Protein AF-A0A9W8BWN2-F1 (afdb_monomer_lite)

pLDDT: mean 84.39, std 15.28, range [46.5, 98.38]

Foldseek 3Di:
DPPVVVVVVVVVVVPPPPPDDCPPPQPQQADPVRHGDAFAKDFQAFFFWKKFLDLVLQQPVQRDDEPPCWDQEQLRDTDNDHDPVNNQNRLQQLNDDDPRGDPVSSRIGTTHTQGGFMQHGADPRPRVVSSNVGSCVSSVNPCCPPQEAEPPPRPDPDPHGMYGSPRPDDPDPPDDCPDPVNVVVCVVVVVVVVVVVVVVVVVVVVVVVVVVVVVVVVVVVVPPDPPDDDDDDDPDDDDD

Structure (mmCIF, N/CA/C/O backbone):
data_AF-A0A9W8BWN2-F1
#
_entry.id   AF-A0A9W8BWN2-F1
#
loop_
_atom_site.group_PDB
_atom_site.id
_atom_site.type_symbol
_atom_site.label_atom_id
_atom_site.label_alt_id
_atom_site.label_comp_id
_atom_site.label_asym_id
_atom_site.label_entity_id
_atom_site.label_seq_id
_atom_site.pdbx_PDB_ins_code
_atom_site.Cartn_x
_atom_site.Cartn_y
_atom_site.Cartn_z
_atom_site.occupancy
_atom_site.B_iso_or_equiv
_atom_site.auth_seq_id
_atom_site.auth_comp_id
_atom_site.auth_asym_id
_atom_site.auth_atom_id
_atom_site.pdbx_PDB_model_num
ATOM 1 N N . MET A 1 1 ? 49.959 3.097 -41.988 1.00 47.12 1 MET A N 1
ATOM 2 C CA . MET A 1 1 ? 49.847 3.067 -40.508 1.00 47.12 1 MET A CA 1
ATOM 3 C C . MET A 1 1 ? 48.592 3.780 -39.959 1.00 47.12 1 MET A C 1
ATOM 5 O O . MET A 1 1 ? 48.595 4.186 -38.810 1.00 47.12 1 MET A O 1
ATOM 9 N N . PHE A 1 2 ? 47.476 3.867 -40.702 1.00 48.97 2 PHE A N 1
ATOM 10 C CA . PHE A 1 2 ? 46.270 4.617 -40.275 1.00 48.97 2 PHE A CA 1
ATOM 11 C C . PHE A 1 2 ? 45.081 3.744 -39.803 1.00 48.97 2 PHE A C 1
ATOM 13 O O . PHE A 1 2 ? 43.976 4.243 -39.630 1.00 48.97 2 PHE A O 1
ATOM 20 N N . GLY A 1 3 ? 45.278 2.438 -39.578 1.00 46.50 3 GLY A N 1
ATOM 21 C CA . GLY A 1 3 ? 44.182 1.498 -39.270 1.00 46.50 3 GLY A CA 1
ATOM 22 C C . GLY A 1 3 ? 43.930 1.188 -37.787 1.00 46.50 3 GLY A C 1
ATOM 23 O O . GLY A 1 3 ? 42.947 0.523 -37.474 1.00 46.50 3 GLY A O 1
ATOM 24 N N . LEU A 1 4 ? 44.804 1.624 -36.873 1.00 50.78 4 LEU A N 1
ATOM 25 C CA . LEU A 1 4 ? 44.744 1.233 -35.453 1.00 50.78 4 LEU A CA 1
ATOM 26 C C . LEU A 1 4 ? 43.974 2.226 -34.569 1.00 50.78 4 LEU A C 1
ATOM 28 O O . LEU A 1 4 ? 43.331 1.806 -33.611 1.00 50.78 4 LEU A O 1
ATOM 32 N N . LEU A 1 5 ? 43.960 3.515 -34.924 1.00 51.22 5 LEU A N 1
ATOM 33 C CA . LEU A 1 5 ? 43.279 4.560 -34.151 1.00 51.22 5 LEU A CA 1
ATOM 34 C C . LEU A 1 5 ? 41.773 4.307 -33.911 1.00 51.22 5 LEU A C 1
ATOM 36 O O . LEU A 1 5 ? 41.347 4.410 -32.762 1.00 51.22 5 LEU A O 1
ATOM 40 N N . PRO A 1 6 ? 40.951 3.925 -34.915 1.00 55.94 6 PRO A N 1
ATOM 41 C CA . PRO A 1 6 ? 39.512 3.766 -34.686 1.00 55.94 6 PRO A CA 1
ATOM 42 C C . PRO A 1 6 ? 39.172 2.539 -33.826 1.00 55.94 6 PRO A C 1
ATOM 44 O O . PRO A 1 6 ? 38.147 2.530 -33.151 1.00 55.94 6 PRO A O 1
ATOM 47 N N . ARG A 1 7 ? 40.041 1.516 -33.796 1.00 55.16 7 ARG A N 1
ATOM 48 C CA . ARG A 1 7 ? 39.849 0.322 -32.956 1.00 55.16 7 ARG A CA 1
ATOM 49 C C . ARG A 1 7 ? 40.143 0.601 -31.483 1.00 55.16 7 ARG A C 1
ATOM 51 O O . ARG A 1 7 ? 39.424 0.108 -30.625 1.00 55.16 7 ARG A O 1
ATOM 58 N N . VAL A 1 8 ? 41.155 1.420 -31.196 1.00 59.31 8 VAL A N 1
ATOM 59 C CA . VAL A 1 8 ? 41.518 1.794 -29.819 1.00 59.31 8 VAL A CA 1
ATOM 60 C C . VAL A 1 8 ? 40.461 2.716 -29.201 1.00 59.31 8 VAL A C 1
ATOM 62 O O . VAL A 1 8 ? 40.087 2.518 -28.049 1.00 59.31 8 VAL A O 1
ATOM 65 N N . VAL A 1 9 ? 39.896 3.649 -29.977 1.00 61.09 9 VAL A N 1
ATOM 66 C CA . VAL A 1 9 ? 38.815 4.541 -29.506 1.00 61.09 9 VAL A CA 1
ATOM 67 C C . VAL A 1 9 ? 37.535 3.764 -29.166 1.00 61.09 9 VAL A C 1
ATOM 69 O O . VAL A 1 9 ? 36.910 4.043 -28.146 1.00 61.09 9 VAL A O 1
ATOM 72 N N . ALA A 1 10 ? 37.175 2.744 -29.955 1.00 59.53 10 ALA A N 1
ATOM 73 C CA . ALA A 1 10 ? 36.008 1.904 -29.673 1.00 59.53 10 ALA A CA 1
ATOM 74 C C . ALA A 1 10 ? 36.165 1.051 -28.395 1.00 59.53 10 ALA A C 1
ATOM 76 O O . ALA A 1 10 ? 35.189 0.846 -27.679 1.00 59.53 10 ALA A O 1
ATOM 77 N N . VAL A 1 11 ? 37.384 0.591 -28.076 1.00 61.16 11 VAL A N 1
ATOM 78 C CA . VAL A 1 11 ? 37.660 -0.163 -26.835 1.00 61.16 11 VAL A CA 1
ATOM 79 C C . VAL A 1 11 ? 37.684 0.755 -25.606 1.00 61.16 11 VAL A C 1
ATOM 81 O O . VAL A 1 11 ? 37.179 0.373 -24.555 1.00 61.16 11 VAL A O 1
ATOM 84 N N . LEU A 1 12 ? 38.198 1.984 -25.728 1.00 57.91 12 LEU A N 1
ATOM 85 C CA . LEU A 1 12 ? 38.190 2.965 -24.632 1.00 57.91 12 LEU A CA 1
ATOM 86 C C . LEU A 1 12 ? 36.782 3.483 -24.293 1.00 57.91 12 LEU A C 1
ATOM 88 O O . LEU A 1 12 ? 36.507 3.747 -23.126 1.00 57.91 12 LEU A O 1
ATOM 92 N N . ALA A 1 13 ? 35.868 3.564 -25.267 1.00 59.47 13 ALA A N 1
ATOM 93 C CA . ALA A 1 13 ? 34.474 3.942 -25.017 1.00 59.47 13 ALA A CA 1
ATOM 94 C C . ALA A 1 13 ? 33.700 2.908 -24.170 1.00 59.47 13 ALA A C 1
ATOM 96 O O . ALA A 1 13 ? 32.748 3.272 -23.485 1.00 59.47 13 ALA A O 1
ATOM 97 N N . LEU A 1 14 ? 34.129 1.639 -24.162 1.00 58.50 14 LEU A N 1
ATOM 98 C CA . LEU A 1 14 ? 33.542 0.575 -23.332 1.00 58.50 14 LEU A CA 1
ATOM 99 C C . LEU A 1 14 ? 34.044 0.583 -21.875 1.00 58.50 14 LEU A C 1
ATOM 101 O O . LEU A 1 14 ? 33.485 -0.123 -21.042 1.00 58.50 14 LEU A O 1
ATOM 105 N N . LEU A 1 15 ? 35.076 1.374 -21.553 1.00 58.34 15 LEU A N 1
ATOM 106 C CA . LEU A 1 15 ? 35.675 1.456 -20.212 1.00 58.34 15 LEU A CA 1
ATOM 107 C C . LEU A 1 15 ? 35.150 2.623 -19.367 1.00 58.34 15 LEU A C 1
ATOM 109 O O . LEU A 1 15 ? 35.623 2.821 -18.248 1.00 58.34 15 LEU A O 1
ATOM 113 N N . VAL A 1 16 ? 34.166 3.385 -19.855 1.00 65.81 16 VAL A N 1
ATOM 114 C CA . VAL A 1 16 ? 33.464 4.363 -19.016 1.00 65.81 16 VAL A CA 1
ATOM 115 C C . VAL A 1 16 ? 32.600 3.585 -18.028 1.00 65.81 16 VAL A C 1
ATOM 117 O O . VAL A 1 16 ? 31.459 3.223 -18.309 1.00 65.81 16 VAL A O 1
ATOM 120 N N . THR A 1 17 ? 33.166 3.291 -16.860 1.00 57.59 17 THR A N 1
ATOM 121 C CA . THR A 1 17 ? 32.432 2.766 -15.713 1.00 57.59 17 THR A CA 1
ATOM 122 C C . THR A 1 17 ? 31.442 3.836 -15.274 1.00 57.59 17 THR A C 1
ATOM 124 O O . THR A 1 17 ? 31.798 4.775 -14.563 1.00 57.59 17 THR A O 1
ATOM 127 N N . ALA A 1 18 ? 30.203 3.733 -15.747 1.00 61.50 18 ALA A N 1
ATOM 128 C CA . ALA A 1 18 ? 29.112 4.554 -15.260 1.00 61.50 18 ALA A CA 1
ATOM 129 C C . ALA A 1 18 ? 28.889 4.216 -13.781 1.00 61.50 18 ALA A C 1
ATOM 131 O O . ALA A 1 18 ? 28.316 3.181 -13.443 1.00 61.50 18 ALA A O 1
ATOM 132 N N . SER A 1 19 ? 29.369 5.077 -12.886 1.00 61.12 19 SER A N 1
ATOM 133 C CA . SER A 1 19 ? 28.983 5.049 -11.480 1.00 61.12 19 SER A CA 1
ATOM 134 C C . SER A 1 19 ? 27.546 5.562 -11.383 1.00 61.12 19 SER A C 1
ATOM 136 O O . SER A 1 19 ? 27.307 6.761 -11.242 1.00 61.12 19 SER A O 1
ATOM 138 N N . ALA A 1 20 ? 26.576 4.665 -11.532 1.00 53.66 20 ALA A N 1
ATOM 139 C CA . ALA A 1 20 ? 25.182 4.985 -11.277 1.00 53.66 20 ALA A CA 1
ATOM 140 C C . ALA A 1 20 ? 24.959 4.991 -9.759 1.00 53.66 20 ALA A C 1
ATOM 142 O O . ALA A 1 20 ? 24.800 3.940 -9.142 1.00 53.66 20 ALA A O 1
ATOM 143 N N . PHE A 1 21 ? 24.963 6.174 -9.143 1.00 54.72 21 PHE A N 1
ATOM 144 C CA . PHE A 1 21 ? 24.392 6.320 -7.808 1.00 54.72 21 PHE A CA 1
ATOM 145 C C . PHE A 1 21 ? 22.875 6.177 -7.937 1.00 54.72 21 PHE A C 1
ATOM 147 O O . PHE A 1 21 ? 22.221 6.984 -8.601 1.00 54.72 21 PHE A O 1
ATOM 154 N N . GLN A 1 22 ? 22.306 5.131 -7.336 1.00 51.03 22 GLN A N 1
ATOM 155 C CA . GLN A 1 22 ? 20.856 4.992 -7.235 1.00 51.03 22 GLN A CA 1
ATOM 156 C C . GLN A 1 22 ? 20.327 5.993 -6.202 1.00 51.03 22 GLN A C 1
ATOM 158 O O . GLN A 1 22 ? 20.129 5.656 -5.042 1.00 51.03 22 GLN A O 1
ATOM 163 N N . LEU A 1 23 ? 20.113 7.239 -6.627 1.00 53.94 23 LEU A N 1
ATOM 164 C CA . LEU A 1 23 ? 19.517 8.291 -5.795 1.00 53.94 23 LEU A CA 1
ATOM 165 C C . LEU A 1 23 ? 17.976 8.207 -5.716 1.00 53.94 23 LEU A C 1
ATOM 167 O O . LEU A 1 23 ? 17.348 9.050 -5.093 1.00 53.94 23 LEU A O 1
ATOM 171 N N . TRP A 1 24 ? 17.359 7.216 -6.368 1.00 54.28 24 TRP A N 1
ATOM 172 C CA . TRP A 1 24 ? 15.911 7.156 -6.622 1.00 54.28 24 TRP A CA 1
ATOM 173 C C . TRP A 1 24 ? 15.113 6.315 -5.615 1.00 54.28 24 TRP A C 1
ATOM 175 O O . TRP A 1 24 ? 13.958 5.999 -5.887 1.00 54.28 24 TRP A O 1
ATOM 185 N N . HIS A 1 25 ? 15.706 5.906 -4.490 1.00 57.31 25 HIS A N 1
ATOM 186 C CA . HIS A 1 25 ? 15.007 5.038 -3.531 1.00 57.31 25 HIS A CA 1
ATOM 187 C C . HIS A 1 25 ? 13.950 5.787 -2.704 1.00 57.31 25 HIS A C 1
ATOM 189 O O . HIS A 1 25 ? 12.895 5.220 -2.438 1.00 57.31 25 HIS A O 1
ATOM 195 N N . ASP A 1 26 ? 14.160 7.078 -2.422 1.00 66.38 26 ASP A N 1
ATOM 196 C CA . ASP A 1 26 ? 13.207 7.912 -1.676 1.00 66.38 26 ASP A CA 1
ATOM 197 C C . ASP A 1 26 ? 12.525 8.917 -2.614 1.00 66.38 26 ASP A C 1
ATOM 199 O O . ASP A 1 26 ? 12.920 10.083 -2.727 1.00 66.38 26 ASP A O 1
ATOM 203 N N . VAL A 1 27 ? 11.501 8.455 -3.335 1.00 69.75 27 VAL A N 1
ATOM 204 C CA . VAL A 1 27 ? 10.722 9.302 -4.249 1.00 69.75 27 VAL A CA 1
ATOM 205 C C . VAL A 1 27 ? 10.181 10.522 -3.486 1.00 69.75 27 VAL A C 1
ATOM 207 O O . VAL A 1 27 ? 9.421 10.384 -2.533 1.00 69.75 27 VAL A O 1
ATOM 210 N N . ASN A 1 28 ? 10.547 11.728 -3.935 1.00 73.62 28 ASN A N 1
ATOM 211 C CA . ASN A 1 28 ? 10.070 13.023 -3.421 1.00 73.62 28 ASN A CA 1
ATOM 212 C C . ASN A 1 28 ? 10.453 13.387 -1.973 1.00 73.62 28 ASN A C 1
ATOM 214 O O . ASN A 1 28 ? 9.814 14.268 -1.397 1.00 73.62 28 ASN A O 1
ATOM 218 N N . ARG A 1 29 ? 11.475 12.765 -1.373 1.00 86.50 29 ARG A N 1
ATOM 219 C CA . ARG A 1 29 ? 11.939 13.198 -0.044 1.00 86.50 29 ARG A CA 1
ATOM 220 C C . ARG A 1 29 ? 12.776 14.474 -0.093 1.00 86.50 29 ARG A C 1
ATOM 222 O O . ARG A 1 29 ? 12.576 15.362 0.728 1.00 86.50 29 ARG A O 1
ATOM 229 N N . TYR A 1 30 ? 13.676 14.581 -1.066 1.00 88.44 30 TYR A N 1
ATOM 230 C CA . TYR A 1 30 ? 14.572 15.727 -1.222 1.00 88.44 30 TYR A CA 1
ATOM 231 C C . TYR A 1 30 ? 14.327 16.454 -2.547 1.00 88.44 30 TYR A C 1
ATOM 233 O O . TYR A 1 30 ? 13.983 15.835 -3.555 1.00 88.44 30 TYR A O 1
ATOM 241 N N . ASP A 1 31 ? 14.497 17.775 -2.542 1.00 85.19 31 ASP A N 1
ATOM 242 C CA . ASP A 1 31 ? 14.447 18.610 -3.739 1.00 85.19 31 ASP A CA 1
ATOM 243 C C . ASP A 1 31 ? 15.753 18.522 -4.561 1.00 85.19 31 ASP A C 1
ATOM 245 O O . ASP A 1 31 ? 16.721 17.858 -4.184 1.00 85.19 31 ASP A O 1
ATOM 249 N N . ALA A 1 32 ? 15.806 19.223 -5.699 1.00 85.31 32 ALA A N 1
ATOM 250 C CA . ALA A 1 32 ? 16.989 19.257 -6.568 1.00 85.31 32 ALA A CA 1
ATOM 251 C C . ALA A 1 32 ? 18.246 19.874 -5.910 1.00 85.31 32 ALA A C 1
ATOM 253 O O . ALA A 1 32 ? 19.341 19.754 -6.459 1.00 85.31 32 ALA A O 1
ATOM 254 N N . HIS A 1 33 ? 18.098 20.530 -4.756 1.00 89.50 33 HIS A N 1
ATOM 255 C CA . HIS A 1 33 ? 19.177 21.133 -3.976 1.00 89.50 33 HIS A CA 1
ATOM 256 C C . HIS A 1 33 ? 19.547 20.295 -2.739 1.00 89.50 33 HIS A C 1
ATOM 258 O O . HIS A 1 33 ? 20.435 20.693 -1.986 1.00 89.50 33 HIS A O 1
ATOM 264 N N . GLY A 1 34 ? 18.901 19.141 -2.529 1.00 86.69 34 GLY A N 1
ATOM 265 C CA . GLY A 1 34 ? 19.130 18.263 -1.383 1.00 86.69 34 GLY A CA 1
ATOM 266 C C . GLY A 1 34 ? 18.414 18.687 -0.097 1.00 86.69 34 GLY A C 1
ATOM 267 O O . GLY A 1 34 ? 18.705 18.123 0.956 1.00 86.69 34 GLY A O 1
ATOM 268 N N . ASN A 1 35 ? 17.488 19.650 -0.148 1.00 89.81 35 ASN A N 1
ATOM 269 C CA . ASN A 1 35 ? 16.661 20.011 1.006 1.00 89.81 35 ASN A CA 1
ATOM 270 C C . ASN A 1 35 ? 15.471 19.060 1.119 1.00 89.81 35 ASN A C 1
ATOM 272 O O . ASN A 1 35 ? 14.910 18.652 0.103 1.00 89.81 35 ASN A O 1
ATOM 276 N N . GLU A 1 36 ? 15.057 18.726 2.341 1.00 88.62 36 GLU A N 1
ATOM 277 C CA . GLU A 1 36 ? 13.851 17.923 2.552 1.00 88.62 36 GLU A CA 1
ATOM 278 C C . GLU A 1 36 ? 12.616 18.692 2.061 1.00 88.62 36 GLU A C 1
ATOM 280 O O . GLU A 1 36 ? 12.464 19.895 2.296 1.00 88.62 36 GLU A O 1
ATOM 285 N N . CYS A 1 37 ? 11.757 18.009 1.309 1.00 87.31 37 CYS A N 1
ATOM 286 C CA . CYS A 1 37 ? 10.561 18.607 0.740 1.00 87.31 37 CYS A CA 1
ATOM 287 C C . CYS A 1 37 ? 9.582 19.017 1.848 1.00 87.31 37 CYS A C 1
ATOM 289 O O . CYS A 1 37 ? 9.346 18.267 2.793 1.00 87.31 37 CYS A O 1
ATOM 291 N N . LEU A 1 38 ? 8.972 20.199 1.700 1.00 89.94 38 LEU A N 1
ATOM 292 C CA . LEU A 1 38 ? 7.943 20.675 2.626 1.00 89.94 38 LEU A CA 1
ATOM 293 C C . LEU A 1 38 ? 6.766 19.697 2.680 1.00 89.94 38 LEU A C 1
ATOM 295 O O . LEU A 1 38 ? 6.297 19.216 1.640 1.00 89.94 38 LEU A O 1
ATOM 299 N N . TYR A 1 39 ? 6.264 19.471 3.894 1.00 89.81 39 TYR A N 1
ATOM 300 C CA . TYR A 1 39 ? 5.063 18.679 4.123 1.00 89.81 39 TYR A CA 1
ATOM 301 C C . TYR A 1 39 ? 3.876 19.281 3.380 1.00 89.81 39 TYR A C 1
ATOM 303 O O . TYR A 1 39 ? 3.751 20.503 3.248 1.00 89.81 39 TYR A O 1
ATOM 311 N N . ARG A 1 40 ? 3.007 18.408 2.880 1.00 91.94 40 ARG A N 1
ATOM 312 C CA . ARG A 1 40 ? 1.791 18.812 2.178 1.00 91.94 40 ARG A CA 1
ATOM 313 C C . ARG A 1 40 ? 0.582 18.378 2.978 1.00 91.94 40 ARG A C 1
ATOM 315 O O . ARG A 1 40 ? 0.614 17.347 3.642 1.00 91.94 40 ARG A O 1
ATOM 322 N N . GLU A 1 41 ? -0.485 19.148 2.857 1.00 96.38 41 GLU A N 1
ATOM 323 C CA . GLU A 1 41 ? -1.792 18.691 3.292 1.00 96.38 41 GLU A CA 1
ATOM 324 C C . GLU A 1 41 ? -2.316 17.651 2.293 1.00 96.38 41 GLU A C 1
ATOM 326 O O . GLU A 1 41 ? -2.202 17.823 1.073 1.00 96.38 41 GLU A O 1
ATOM 331 N N . LYS A 1 42 ? -2.887 16.567 2.811 1.00 96.81 42 LYS A N 1
ATOM 332 C CA . LYS A 1 42 ? -3.584 15.552 2.028 1.00 96.81 42 LYS A CA 1
ATOM 333 C C . LYS A 1 42 ? -4.971 15.346 2.620 1.00 96.81 42 LYS A C 1
ATOM 335 O O . LYS A 1 42 ? -5.100 14.805 3.714 1.00 96.81 42 LYS A O 1
ATOM 340 N N . SER A 1 43 ? -5.990 15.805 1.907 1.00 97.94 43 SER A N 1
ATOM 341 C CA . SER A 1 43 ? -7.393 15.644 2.282 1.00 97.94 43 SER A CA 1
ATOM 342 C C . SER A 1 43 ? -7.988 14.350 1.730 1.00 97.94 43 SER A C 1
ATOM 344 O O . SER A 1 43 ? -7.429 13.744 0.813 1.00 97.94 43 SER A O 1
ATOM 346 N N . ASP A 1 44 ? -9.132 13.956 2.296 1.00 97.38 44 ASP A N 1
ATOM 347 C CA . ASP A 1 44 ? -9.951 12.824 1.842 1.00 97.38 44 ASP A CA 1
ATOM 348 C C . ASP A 1 44 ? -9.167 11.502 1.750 1.00 97.38 44 ASP A C 1
ATOM 350 O O . ASP A 1 44 ? -9.285 10.710 0.815 1.00 97.38 44 ASP A O 1
ATOM 354 N N . VAL A 1 45 ? -8.294 11.279 2.731 1.00 97.31 45 VAL A N 1
ATOM 355 C CA . VAL A 1 45 ? -7.509 10.056 2.836 1.00 97.31 45 VAL A CA 1
ATOM 356 C C . VAL A 1 45 ? -8.403 8.945 3.362 1.00 97.31 45 VAL A C 1
ATOM 358 O O . VAL A 1 45 ? -8.931 9.037 4.468 1.00 97.31 45 VAL A O 1
ATOM 361 N N . VAL A 1 46 ? -8.508 7.868 2.585 1.00 96.81 46 VAL A N 1
ATOM 362 C CA . VAL A 1 46 ? -9.221 6.654 2.987 1.00 96.81 46 VAL A CA 1
ATOM 363 C C . VAL A 1 46 ? -8.455 5.939 4.094 1.00 96.81 46 VAL A C 1
ATOM 365 O O . VAL A 1 46 ? -7.273 5.623 3.943 1.00 96.81 46 VAL A O 1
ATOM 368 N N . CYS A 1 47 ? -9.151 5.653 5.188 1.00 96.31 47 CYS A N 1
ATOM 369 C CA . CYS A 1 47 ? -8.619 4.881 6.296 1.00 96.31 47 CYS A CA 1
ATOM 370 C C . CYS A 1 47 ? -8.726 3.378 6.043 1.00 96.31 47 CYS A C 1
ATOM 372 O O . CYS A 1 47 ? -9.768 2.872 5.621 1.00 96.31 47 CYS A O 1
ATOM 374 N N . SER A 1 48 ? -7.653 2.647 6.350 1.00 95.25 48 SER A N 1
ATOM 375 C CA . SER A 1 48 ? -7.697 1.185 6.411 1.00 95.25 48 SER A CA 1
ATOM 376 C C . SER A 1 48 ? -8.722 0.742 7.453 1.00 95.25 48 SER A C 1
ATOM 378 O O . SER A 1 48 ? -8.859 1.370 8.504 1.00 95.25 48 SER A O 1
ATOM 380 N N . ARG A 1 49 ? -9.436 -0.355 7.187 1.00 95.00 49 ARG A N 1
ATOM 381 C CA . ARG A 1 49 ? -10.351 -0.912 8.188 1.00 95.00 49 ARG A CA 1
ATOM 382 C C . ARG A 1 49 ? -9.567 -1.452 9.381 1.00 95.00 49 ARG A C 1
ATOM 384 O O . ARG A 1 49 ? -8.481 -2.014 9.222 1.00 95.00 49 ARG A O 1
ATOM 391 N N . LEU A 1 50 ? -10.139 -1.276 10.566 1.00 96.12 50 LEU A N 1
ATOM 392 C CA . LEU A 1 50 ? -9.661 -1.913 11.784 1.00 96.12 50 LEU A CA 1
ATOM 393 C C . LEU A 1 50 ? -10.316 -3.289 11.896 1.00 96.12 50 LEU A C 1
ATOM 395 O O . LEU A 1 50 ? -11.524 -3.407 11.707 1.00 96.12 50 LEU A O 1
ATOM 399 N N . CYS A 1 51 ? -9.528 -4.308 12.193 1.00 95.62 51 CYS A N 1
ATOM 400 C CA . CYS A 1 51 ? -9.972 -5.687 12.316 1.00 95.62 51 CYS A CA 1
ATOM 401 C C . CYS A 1 51 ? -9.652 -6.199 13.711 1.00 95.62 51 CYS A C 1
ATOM 403 O O . CYS A 1 51 ? -8.546 -6.001 14.201 1.00 95.62 51 CYS A O 1
ATOM 405 N N . VAL A 1 52 ? -10.606 -6.852 14.351 1.00 94.75 52 VAL A N 1
ATOM 406 C CA . VAL A 1 52 ? -10.506 -7.320 15.737 1.00 94.75 52 VAL A CA 1
ATOM 407 C C . VAL A 1 52 ? -10.915 -8.782 15.813 1.00 94.75 52 VAL A C 1
ATOM 409 O O . VAL A 1 52 ? -11.577 -9.285 14.912 1.00 94.75 52 VAL A O 1
ATOM 412 N N . THR A 1 53 ? -10.523 -9.492 16.863 1.00 91.31 53 THR A N 1
ATOM 413 C CA . THR A 1 53 ? -10.972 -10.880 17.084 1.00 91.31 53 THR A CA 1
ATOM 414 C C . THR A 1 53 ? -12.392 -10.955 17.646 1.00 91.31 53 THR A C 1
ATOM 416 O O . THR A 1 53 ? -13.068 -11.966 17.479 1.00 91.31 53 THR A O 1
ATOM 419 N N . ASP A 1 54 ? -12.845 -9.884 18.297 1.00 92.25 54 ASP A N 1
ATOM 420 C CA . ASP A 1 54 ? -14.176 -9.740 18.879 1.00 92.25 54 ASP A CA 1
ATOM 421 C C . ASP A 1 54 ? -14.682 -8.312 18.627 1.00 92.25 54 ASP A C 1
ATOM 423 O O . ASP A 1 54 ? -13.958 -7.345 18.859 1.00 92.25 54 ASP A O 1
ATOM 427 N N . LEU A 1 55 ? -15.930 -8.160 18.172 1.00 94.31 55 LEU A N 1
ATOM 428 C CA . LEU A 1 55 ? -16.540 -6.850 17.897 1.00 94.31 55 LEU A CA 1
ATOM 429 C C . LEU A 1 55 ? -16.558 -5.924 19.122 1.00 94.31 55 LEU A C 1
ATOM 431 O O . LEU A 1 55 ? -16.553 -4.702 18.969 1.00 94.31 55 LEU A O 1
ATOM 435 N N . SER A 1 56 ? -16.553 -6.478 20.335 1.00 94.00 56 SER A N 1
ATOM 436 C CA . SER A 1 56 ? -16.462 -5.702 21.575 1.00 94.00 56 SER A CA 1
ATOM 437 C C . SER A 1 56 ? -15.117 -4.986 21.746 1.00 94.00 56 SER A C 1
ATOM 439 O O . SER A 1 56 ? -15.066 -3.961 22.426 1.00 94.00 56 SER A O 1
ATOM 441 N N . SER A 1 57 ? -14.059 -5.459 21.081 1.00 93.12 57 SER A N 1
ATOM 442 C CA . SER A 1 57 ? -12.743 -4.810 21.038 1.00 93.12 57 SER A CA 1
ATOM 443 C C . SER A 1 57 ? -12.686 -3.630 20.062 1.00 93.12 57 SER A C 1
ATOM 445 O O . SER A 1 57 ? -11.715 -2.873 20.077 1.00 93.12 57 SER A O 1
ATOM 447 N N . CYS A 1 58 ? -13.706 -3.423 19.221 1.00 95.25 58 CYS A N 1
ATOM 448 C CA . CYS A 1 58 ? -13.788 -2.207 18.416 1.00 95.25 58 CYS A CA 1
ATOM 449 C C . CYS A 1 58 ? -13.950 -0.976 19.329 1.00 95.25 58 CYS A C 1
ATOM 451 O O . CYS A 1 58 ? -14.726 -1.027 20.293 1.00 95.25 58 CYS A O 1
ATOM 453 N N . PRO A 1 59 ? -13.299 0.161 19.008 1.00 94.75 59 PRO A N 1
ATOM 454 C CA . PRO A 1 59 ? -13.588 1.435 19.657 1.00 94.75 59 PRO A CA 1
ATOM 455 C C . PRO A 1 59 ? -15.088 1.729 19.618 1.00 94.75 59 PRO A C 1
ATOM 457 O O . PRO A 1 59 ? -15.746 1.436 18.624 1.00 94.75 59 PRO A O 1
ATOM 460 N N . THR A 1 60 ? -15.638 2.339 20.669 1.00 94.25 60 THR A N 1
ATOM 461 C CA . THR A 1 60 ? -17.090 2.574 20.788 1.00 94.25 60 THR A CA 1
ATOM 462 C C . THR A 1 60 ? -17.683 3.327 19.592 1.00 94.25 60 THR A C 1
ATOM 464 O O . THR A 1 60 ? -18.815 3.063 19.208 1.00 94.25 60 THR A O 1
ATOM 467 N N . SER A 1 61 ? -16.921 4.232 18.968 1.00 93.56 61 SER A N 1
ATOM 468 C CA . SER A 1 61 ? -17.331 4.954 17.753 1.00 93.56 61 SER A CA 1
ATOM 469 C C . SER A 1 61 ? -17.419 4.075 16.500 1.00 93.56 61 SER A C 1
ATOM 471 O O . SER A 1 61 ? -18.071 4.466 15.536 1.00 93.56 61 SER A O 1
ATOM 473 N N . LEU A 1 62 ? -16.773 2.908 16.505 1.00 96.19 62 LEU A N 1
ATOM 474 C CA . LEU A 1 62 ? -16.693 1.966 15.388 1.00 96.19 62 LEU A CA 1
ATOM 475 C C . LEU A 1 62 ? -17.398 0.632 15.669 1.00 96.19 62 LEU A C 1
ATOM 477 O O . LEU A 1 62 ? -17.318 -0.280 14.842 1.00 96.19 62 LEU A O 1
ATOM 481 N N . GLN A 1 63 ? -18.057 0.490 16.820 1.00 95.88 63 GLN A N 1
ATOM 482 C CA . GLN A 1 63 ? -18.847 -0.698 17.116 1.00 95.88 63 GLN A CA 1
ATOM 483 C C . GLN A 1 63 ? -20.096 -0.720 16.227 1.00 95.88 63 GLN A C 1
ATOM 485 O O . GLN A 1 63 ? -20.843 0.263 16.193 1.00 95.88 63 GLN A O 1
ATOM 490 N N . PRO A 1 64 ? -20.342 -1.817 15.495 1.00 95.31 64 PRO A N 1
ATOM 491 C CA . PRO A 1 64 ? -21.509 -1.917 14.640 1.00 95.31 64 PRO A CA 1
ATOM 492 C C . PRO A 1 64 ? -22.793 -2.029 15.461 1.00 95.31 64 PRO A C 1
ATOM 494 O O . PRO A 1 64 ? -22.839 -2.676 16.505 1.00 95.31 64 PRO A O 1
ATOM 497 N N . SER A 1 65 ? -23.858 -1.425 14.943 1.00 95.62 65 SER A N 1
ATOM 498 C CA . SER A 1 65 ? -25.217 -1.586 15.450 1.00 95.62 65 SER A CA 1
ATOM 499 C C . SER A 1 65 ? -26.118 -1.909 14.270 1.00 95.62 65 SER A C 1
ATOM 501 O O . SER A 1 65 ? -26.241 -1.099 13.348 1.00 95.62 65 SER A O 1
ATOM 503 N N . CYS A 1 66 ? -26.698 -3.108 14.276 1.00 96.31 66 CYS A N 1
ATOM 504 C CA . CYS A 1 66 ? -27.586 -3.557 13.213 1.00 96.31 66 CYS A CA 1
ATOM 505 C C . CYS A 1 66 ? -29.058 -3.335 13.583 1.00 96.31 66 CYS A C 1
ATOM 507 O O . CYS A 1 66 ? -29.404 -3.388 14.766 1.00 96.31 66 CYS A O 1
ATOM 509 N N . PRO A 1 67 ? -29.931 -3.089 12.588 1.00 96.75 67 PRO A N 1
ATOM 510 C CA . PRO A 1 67 ? -31.375 -3.070 12.789 1.00 96.75 67 PRO A CA 1
ATOM 511 C C . PRO A 1 67 ? -31.906 -4.380 13.385 1.00 96.75 67 PRO A C 1
ATOM 513 O O . PRO A 1 67 ? -31.263 -5.428 13.306 1.00 96.75 67 PRO A O 1
ATOM 516 N N . ASP A 1 68 ? -33.125 -4.330 13.927 1.00 95.12 68 ASP A N 1
ATOM 517 C CA . ASP A 1 68 ? -33.800 -5.517 14.452 1.00 95.12 68 ASP A CA 1
ATOM 518 C C . ASP A 1 68 ? -33.866 -6.632 13.390 1.00 95.12 68 ASP A C 1
ATOM 520 O O . ASP A 1 68 ? -34.304 -6.404 12.261 1.00 95.12 68 ASP A O 1
ATOM 524 N N . ASN A 1 69 ? -33.501 -7.856 13.789 1.00 95.12 69 ASN A N 1
ATOM 525 C CA . ASN A 1 69 ? -33.403 -9.064 12.950 1.00 95.12 69 ASN A CA 1
ATOM 526 C C . ASN A 1 69 ? -32.215 -9.120 11.975 1.00 95.12 69 ASN A C 1
ATOM 528 O O . ASN A 1 69 ? -32.185 -10.021 11.142 1.00 95.12 69 ASN A O 1
ATOM 532 N N . GLN A 1 70 ? -31.235 -8.222 12.095 1.00 97.50 70 GLN A N 1
ATOM 533 C CA . GLN A 1 70 ? -29.986 -8.308 11.341 1.00 97.50 70 GLN A CA 1
ATOM 534 C C . GLN A 1 70 ? -28.787 -8.561 12.247 1.00 97.50 70 GLN A C 1
ATOM 536 O O . GLN A 1 70 ? -28.732 -8.115 13.395 1.00 97.50 70 GLN A O 1
ATOM 541 N N . SER A 1 71 ? -27.801 -9.262 11.704 1.00 96.31 71 SER A N 1
ATOM 542 C CA . SER A 1 71 ? -26.504 -9.501 12.327 1.00 96.31 71 SER A CA 1
ATOM 543 C C . SER A 1 71 ? -25.398 -8.838 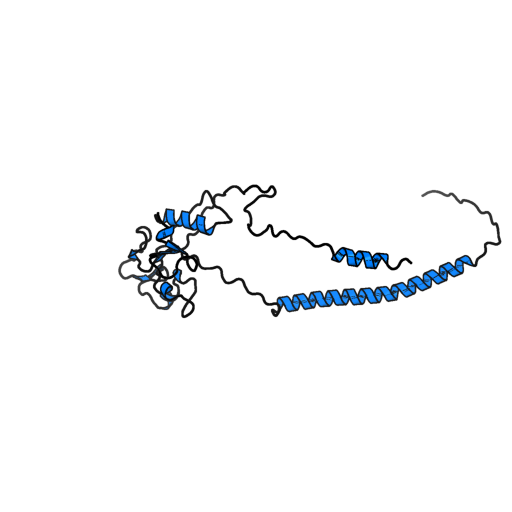11.521 1.00 96.31 71 SER A C 1
ATOM 545 O O . SER A 1 71 ? -25.453 -8.797 10.293 1.00 96.31 71 SER A O 1
ATOM 547 N N . PHE A 1 72 ? -24.380 -8.340 12.218 1.00 96.94 72 PHE A N 1
ATOM 548 C CA . PHE A 1 72 ? -23.196 -7.791 11.576 1.00 96.94 72 PHE A CA 1
ATOM 549 C C . PHE A 1 72 ? -22.306 -8.931 11.076 1.00 96.94 72 PHE A C 1
ATOM 551 O O . PHE A 1 72 ? -21.897 -9.785 11.867 1.00 96.94 72 PHE A O 1
ATOM 558 N N . CYS A 1 73 ? -22.033 -8.957 9.776 1.00 96.12 73 CYS A N 1
ATOM 559 C CA . CYS A 1 73 ? -21.310 -10.041 9.126 1.00 96.12 73 CYS A CA 1
ATOM 560 C C . CYS A 1 73 ? -19.849 -9.679 8.841 1.00 96.12 73 CYS A C 1
ATOM 562 O O . CYS A 1 73 ? -19.398 -8.551 9.039 1.00 96.12 73 CYS A O 1
ATOM 564 N N . ALA A 1 74 ? -19.079 -10.669 8.384 1.00 94.62 74 ALA A N 1
ATOM 565 C CA . ALA A 1 74 ? -17.639 -10.513 8.209 1.00 94.62 74 ALA A CA 1
ATOM 566 C C . ALA A 1 74 ? -17.249 -9.586 7.043 1.00 94.62 74 ALA A C 1
ATOM 568 O O . ALA A 1 74 ? -16.122 -9.112 7.030 1.00 94.62 74 ALA A O 1
ATOM 569 N N . ASP A 1 75 ? -18.146 -9.279 6.102 1.00 94.25 75 ASP A N 1
ATOM 570 C CA . ASP A 1 75 ? -17.952 -8.240 5.072 1.00 94.25 75 ASP A CA 1
ATOM 571 C C . ASP A 1 75 ? -17.998 -6.805 5.647 1.00 94.25 75 ASP A C 1
ATOM 573 O O . ASP A 1 75 ? -17.566 -5.829 5.021 1.00 94.25 75 ASP A O 1
ATOM 577 N N . GLY A 1 76 ? -18.455 -6.682 6.892 1.00 95.12 76 GLY A N 1
ATOM 578 C CA . GLY A 1 76 ? -18.600 -5.434 7.617 1.00 95.12 76 GLY A CA 1
ATOM 579 C C . GLY A 1 76 ? -19.912 -4.707 7.341 1.00 95.12 76 GLY A C 1
ATOM 580 O O . GLY A 1 76 ? -19.971 -3.491 7.530 1.00 95.12 76 GLY A O 1
ATOM 581 N N . GLU A 1 77 ? -20.939 -5.425 6.888 1.00 96.75 77 GLU A N 1
ATOM 582 C CA . GLU A 1 77 ? -22.300 -4.923 6.719 1.00 96.75 77 GLU A CA 1
ATOM 583 C C . GLU A 1 77 ? -23.300 -5.734 7.563 1.00 96.75 77 GLU A C 1
ATOM 585 O O . GLU A 1 77 ? -23.004 -6.820 8.070 1.00 96.75 77 GLU A O 1
ATOM 590 N N . CYS A 1 78 ? -24.492 -5.172 7.771 1.00 97.00 78 CYS A N 1
ATOM 591 C CA . CYS A 1 78 ? -25.585 -5.849 8.464 1.00 97.00 78 CYS A CA 1
ATOM 592 C C . CYS A 1 78 ? -26.430 -6.623 7.455 1.00 97.00 78 CYS A C 1
ATOM 594 O O . CYS A 1 78 ? -26.923 -6.041 6.489 1.00 97.00 78 CYS A O 1
ATOM 596 N N . HIS A 1 79 ? -26.641 -7.911 7.713 1.00 97.31 79 HIS A N 1
ATOM 597 C CA . HIS A 1 79 ? -27.476 -8.775 6.880 1.00 97.31 79 HIS A CA 1
ATOM 598 C C . HIS A 1 79 ? -28.480 -9.542 7.730 1.00 97.31 79 HIS A C 1
ATOM 600 O O . HIS A 1 79 ? -28.261 -9.759 8.922 1.00 97.31 79 HIS A O 1
ATOM 606 N N . ASP A 1 80 ? -29.561 -9.995 7.098 1.00 97.12 80 ASP A N 1
ATOM 607 C CA . ASP A 1 80 ? -30.541 -10.882 7.736 1.00 97.12 80 ASP A CA 1
ATOM 608 C C . ASP A 1 80 ? -29.911 -12.254 8.071 1.00 97.12 80 ASP A C 1
ATOM 610 O O . ASP A 1 80 ? -30.253 -12.875 9.075 1.00 97.12 80 ASP A O 1
ATOM 614 N N . GLU A 1 81 ? -28.956 -12.715 7.251 1.00 96.56 81 GLU A N 1
ATOM 615 C CA . GLU A 1 81 ? -28.197 -13.952 7.461 1.00 96.56 81 GLU A CA 1
ATOM 616 C C . GLU A 1 81 ? -26.763 -13.826 6.911 1.00 96.56 81 GLU A C 1
ATOM 618 O O . GLU A 1 81 ? -26.555 -13.458 5.754 1.00 96.56 81 GLU A O 1
ATOM 623 N N . CYS A 1 82 ? -25.756 -14.178 7.720 1.00 95.88 82 CYS A N 1
ATOM 624 C CA . CYS A 1 82 ? -24.345 -14.168 7.315 1.00 95.88 82 CYS A CA 1
ATOM 625 C C . CYS A 1 82 ? -23.954 -15.447 6.559 1.00 95.88 82 CYS A C 1
ATOM 627 O O . CYS A 1 82 ? -23.282 -16.323 7.111 1.00 95.88 82 CYS A O 1
ATOM 629 N N . THR A 1 83 ? -24.372 -15.546 5.298 1.00 96.69 83 THR A N 1
ATOM 630 C CA . THR A 1 83 ? -24.038 -16.676 4.409 1.00 96.69 83 THR A CA 1
ATOM 631 C C . THR A 1 83 ? -22.526 -16.836 4.182 1.00 96.69 83 THR A C 1
ATOM 633 O O . THR A 1 83 ? -21.758 -15.887 4.349 1.00 96.69 83 THR A O 1
ATOM 636 N N . ASP A 1 84 ? -22.089 -18.023 3.746 1.00 93.38 84 ASP A N 1
ATOM 637 C CA . ASP A 1 84 ? -20.672 -18.308 3.460 1.00 93.38 84 ASP A CA 1
ATOM 638 C C . ASP A 1 84 ? -20.068 -17.344 2.419 1.00 93.38 84 ASP A C 1
ATOM 640 O O . ASP A 1 84 ? -18.914 -16.934 2.548 1.00 93.38 84 ASP A O 1
ATOM 644 N N . ASP A 1 85 ? -20.856 -16.925 1.422 1.00 92.56 85 ASP A N 1
ATOM 645 C CA . ASP A 1 85 ? -20.427 -15.967 0.394 1.00 92.56 85 ASP A CA 1
ATOM 646 C C . ASP A 1 85 ? -20.185 -14.563 0.971 1.00 92.56 85 ASP A C 1
ATOM 648 O O . ASP A 1 85 ? -19.276 -13.854 0.532 1.00 92.56 85 ASP A O 1
ATOM 652 N N . ILE A 1 86 ? -20.976 -14.157 1.969 1.00 93.62 86 ILE A N 1
ATOM 653 C CA . ILE A 1 86 ? -20.786 -12.901 2.709 1.00 93.62 86 ILE A CA 1
ATOM 654 C C . ILE A 1 86 ? -19.547 -13.020 3.600 1.00 93.62 86 ILE A C 1
ATOM 656 O O . ILE A 1 86 ? -18.693 -12.136 3.613 1.00 93.62 86 ILE A O 1
ATOM 660 N N . GLN A 1 87 ? -19.386 -14.147 4.296 1.00 90.50 87 GLN A N 1
ATOM 661 C CA . GLN A 1 87 ? -18.215 -14.377 5.142 1.00 90.50 87 GLN A CA 1
ATOM 662 C C . GLN A 1 87 ? -16.903 -14.420 4.344 1.00 90.50 87 GLN A C 1
ATOM 664 O O . GLN A 1 87 ? -15.866 -13.945 4.813 1.00 90.50 87 GLN A O 1
ATOM 669 N N . ALA A 1 88 ? -16.937 -14.929 3.111 1.00 90.69 88 ALA A N 1
ATOM 670 C CA . ALA A 1 88 ? -15.787 -14.959 2.213 1.00 90.69 88 ALA A CA 1
ATOM 671 C C . ALA A 1 88 ? -15.319 -13.560 1.763 1.00 90.69 88 ALA A C 1
ATOM 673 O O . ALA A 1 88 ? -14.166 -13.414 1.352 1.00 90.69 88 ALA A O 1
ATOM 674 N N . GLN A 1 89 ? -16.174 -12.535 1.863 1.00 93.00 89 GLN A N 1
ATOM 675 C CA . GLN A 1 89 ? -15.886 -11.147 1.473 1.00 93.00 89 GLN A CA 1
ATOM 676 C C . GLN A 1 89 ? -15.265 -10.309 2.597 1.00 93.00 89 GLN A C 1
ATOM 678 O O . GLN A 1 89 ? -15.225 -9.083 2.517 1.00 93.00 89 GLN A O 1
ATOM 683 N N . ASN A 1 90 ? -14.739 -10.957 3.635 1.00 94.25 90 ASN A N 1
ATOM 684 C CA . ASN A 1 90 ? -14.152 -10.263 4.767 1.00 94.25 90 ASN A CA 1
ATOM 685 C C . ASN A 1 90 ? -12.945 -9.384 4.360 1.00 94.25 90 ASN A C 1
ATOM 687 O O . ASN A 1 90 ? -11.910 -9.916 3.931 1.00 94.25 90 ASN A O 1
ATOM 691 N N . PRO A 1 91 ? -13.020 -8.047 4.528 1.00 93.00 91 PRO A N 1
ATOM 692 C CA . PRO A 1 91 ? -11.941 -7.139 4.148 1.00 93.00 91 PRO A CA 1
ATOM 693 C C . PRO A 1 91 ? -10.677 -7.350 4.991 1.00 93.00 91 PRO A C 1
ATOM 695 O O . PRO A 1 91 ? -9.576 -7.064 4.518 1.00 93.00 91 PRO A O 1
ATOM 698 N N . CYS A 1 92 ? -10.803 -7.914 6.195 1.00 93.19 92 CYS A N 1
ATOM 699 C CA . CYS A 1 92 ? -9.673 -8.264 7.049 1.00 93.19 92 CYS A CA 1
ATOM 700 C C . CYS A 1 92 ? -8.814 -9.374 6.450 1.00 93.19 92 CYS A C 1
ATOM 702 O O . CYS A 1 92 ? -7.631 -9.448 6.742 1.00 93.19 92 CYS A O 1
ATOM 704 N N . HIS A 1 93 ? -9.360 -10.224 5.578 1.00 91.94 93 HIS A N 1
ATOM 705 C CA . HIS A 1 93 ? -8.607 -11.336 5.001 1.00 91.94 93 HIS A CA 1
ATOM 706 C C . HIS A 1 93 ? -7.698 -10.924 3.836 1.00 91.94 93 HIS A C 1
ATOM 708 O O . HIS A 1 93 ? -6.983 -11.767 3.290 1.00 91.94 93 HIS A O 1
ATOM 714 N N . CYS A 1 94 ? -7.699 -9.652 3.423 1.00 88.19 94 CYS A N 1
ATOM 715 C CA . CYS A 1 94 ? -6.847 -9.152 2.343 1.00 88.19 94 CYS A CA 1
ATOM 716 C C . CYS A 1 94 ? -6.954 -9.959 1.040 1.00 88.19 94 CYS A C 1
ATOM 718 O O . CYS A 1 94 ? -5.952 -10.241 0.379 1.00 88.19 94 CYS A O 1
ATOM 720 N N . SER A 1 95 ? -8.179 -10.365 0.682 1.00 87.31 95 SER A N 1
ATOM 721 C CA . SER A 1 95 ? -8.467 -11.243 -0.466 1.00 87.31 95 SER A CA 1
ATOM 722 C C . SER A 1 95 ? -7.754 -12.609 -0.423 1.00 87.31 95 SER A C 1
ATOM 724 O O . SER A 1 95 ? -7.630 -13.286 -1.447 1.00 87.31 95 SER A O 1
ATOM 726 N N . ARG A 1 96 ? -7.257 -13.035 0.746 1.00 86.50 96 ARG A N 1
ATOM 727 C CA . ARG A 1 96 ? -6.714 -14.378 0.984 1.00 86.50 96 ARG A CA 1
ATOM 728 C C . ARG A 1 96 ? -7.830 -15.280 1.513 1.00 86.50 96 ARG A C 1
ATOM 730 O O . ARG A 1 96 ? -8.686 -14.849 2.273 1.00 86.50 96 ARG A O 1
ATOM 737 N N . SER A 1 97 ? -7.808 -16.552 1.133 1.00 85.25 97 SER A N 1
ATOM 738 C CA . SER A 1 97 ? -8.762 -17.552 1.621 1.00 85.25 97 SER A CA 1
ATOM 739 C C . SER A 1 97 ? -8.106 -18.927 1.746 1.00 85.25 97 SER A C 1
ATOM 741 O O . SER A 1 97 ? -7.032 -19.184 1.182 1.00 85.25 97 SER A O 1
ATOM 743 N N . GLY A 1 98 ? -8.741 -19.812 2.519 1.00 84.25 98 GLY A N 1
ATOM 744 C CA . GLY A 1 98 ? -8.283 -21.184 2.737 1.00 84.25 98 GLY A CA 1
ATOM 745 C C . GLY A 1 98 ? -6.872 -21.249 3.324 1.00 84.25 98 GLY A C 1
ATOM 746 O O . GLY A 1 98 ? -6.528 -20.509 4.238 1.00 84.25 98 GLY A O 1
ATOM 747 N N . SER A 1 99 ? -6.018 -22.109 2.762 1.00 81.31 99 SER A N 1
ATOM 748 C CA . SER A 1 99 ? -4.662 -22.362 3.273 1.00 81.31 99 SER A CA 1
ATOM 749 C C . SER A 1 99 ? -3.684 -21.185 3.142 1.00 81.31 99 SER A C 1
ATOM 751 O O . SER A 1 99 ? -2.544 -21.296 3.584 1.00 81.31 99 SER A O 1
ATOM 753 N N . LYS A 1 100 ? -4.077 -20.088 2.478 1.00 83.94 100 LYS A N 1
ATOM 754 C CA . LYS A 1 100 ? -3.262 -18.867 2.353 1.00 83.94 100 LYS A CA 1
ATOM 755 C C . LYS A 1 100 ? -3.529 -17.860 3.473 1.00 83.94 100 LYS A C 1
ATOM 757 O O . LYS A 1 100 ? -2.783 -16.889 3.589 1.00 83.94 100 LYS A O 1
ATOM 762 N N . LEU A 1 101 ? -4.602 -18.055 4.238 1.00 86.56 101 LEU A N 1
ATOM 763 C CA . LEU A 1 101 ? -4.955 -17.213 5.369 1.00 86.56 101 LEU A CA 1
ATOM 764 C C . LEU A 1 101 ? -4.294 -17.787 6.637 1.00 86.56 101 LEU A C 1
ATOM 766 O O . LEU A 1 101 ? -4.500 -18.970 6.923 1.00 86.56 101 LEU A O 1
ATOM 770 N N . PRO A 1 102 ? -3.492 -16.999 7.379 1.00 84.81 102 PRO A N 1
ATOM 771 C CA . PRO A 1 102 ? -2.948 -17.427 8.668 1.00 84.81 102 PRO A CA 1
ATOM 772 C C . PRO A 1 102 ? -4.057 -17.889 9.621 1.00 84.81 102 PRO A C 1
ATOM 774 O O . PRO A 1 102 ? -5.176 -17.382 9.553 1.00 84.81 102 PRO A O 1
ATOM 777 N N . SER A 1 103 ? -3.769 -18.840 10.511 1.00 85.94 103 SER A N 1
ATOM 778 C CA . SER A 1 103 ? -4.751 -19.365 11.476 1.00 85.94 103 SER A CA 1
ATOM 779 C C . SER A 1 103 ? -5.355 -18.269 12.348 1.00 85.94 103 SER A C 1
ATOM 781 O O . SER A 1 103 ? -6.551 -18.265 12.614 1.00 85.94 103 SER A O 1
ATOM 783 N N . GLU A 1 104 ? -4.532 -17.306 12.738 1.00 84.31 104 GLU A N 1
ATOM 784 C CA . GLU A 1 104 ? -4.882 -16.185 13.606 1.00 84.31 104 GLU A CA 1
ATOM 785 C C . GLU A 1 104 ? -5.865 -15.238 12.908 1.00 84.31 104 GLU A C 1
ATOM 787 O O . GLU A 1 104 ? -6.694 -14.599 13.548 1.00 84.31 104 GLU A O 1
ATOM 792 N N . ALA A 1 105 ? -5.777 -15.159 11.578 1.00 88.38 105 ALA A N 1
ATOM 793 C CA . ALA A 1 105 ? -6.553 -14.256 10.740 1.00 88.38 105 ALA A CA 1
ATOM 794 C C . ALA A 1 105 ? -7.972 -14.746 10.454 1.00 88.38 105 ALA A C 1
ATOM 796 O O . ALA A 1 105 ? -8.803 -13.944 10.044 1.00 88.38 105 ALA A O 1
ATOM 797 N N . GLN A 1 106 ? -8.254 -16.033 10.672 1.00 88.44 106 GLN A N 1
ATOM 798 C CA . GLN A 1 106 ? -9.544 -16.646 10.336 1.00 88.44 106 GLN A CA 1
ATOM 799 C C . GLN A 1 106 ? -10.710 -16.080 11.150 1.00 88.44 106 GLN A C 1
ATOM 801 O O . GLN A 1 106 ? -11.838 -16.072 10.668 1.00 88.44 106 GLN A O 1
ATOM 806 N N . ASN A 1 107 ? -10.431 -15.610 12.368 1.00 89.12 107 ASN A N 1
ATOM 807 C CA . ASN A 1 107 ? -11.443 -15.115 13.300 1.00 89.12 107 ASN A CA 1
ATOM 808 C C . ASN A 1 107 ? -11.534 -13.586 13.323 1.00 89.12 107 ASN A C 1
ATOM 810 O O . ASN A 1 107 ? -12.230 -13.033 14.170 1.00 89.12 107 ASN A O 1
ATOM 814 N N . LEU A 1 108 ? -10.794 -12.890 12.459 1.00 92.44 108 LEU A N 1
ATOM 815 C CA . LEU A 1 108 ? -10.830 -11.437 12.451 1.00 92.44 108 LEU A CA 1
ATOM 816 C C . LEU A 1 108 ? -12.127 -10.943 11.830 1.00 92.44 108 LEU A C 1
ATOM 818 O O . LEU A 1 108 ? -12.504 -11.362 10.743 1.00 92.44 108 LEU A O 1
ATOM 822 N N . VAL A 1 109 ? -12.770 -9.999 12.496 1.00 94.69 109 VAL A N 1
ATOM 823 C CA . VAL A 1 109 ? -13.979 -9.319 12.044 1.00 94.69 109 VAL A CA 1
ATOM 824 C C . VAL A 1 109 ? -13.693 -7.823 11.902 1.00 94.69 109 VAL A C 1
ATOM 826 O O . VAL A 1 109 ? -12.960 -7.256 12.719 1.00 94.69 109 VAL A O 1
ATOM 829 N N . PRO A 1 110 ? -14.210 -7.159 10.857 1.00 97.06 110 PRO A N 1
ATOM 830 C CA . PRO A 1 110 ? -13.974 -5.734 10.669 1.00 97.06 110 PRO A CA 1
ATOM 831 C C . PRO A 1 110 ? -14.806 -4.904 11.650 1.00 97.06 110 PRO A C 1
ATOM 833 O O . PRO A 1 110 ? -15.958 -5.214 11.916 1.00 97.06 110 PRO A O 1
ATOM 836 N N . CYS A 1 111 ? -14.264 -3.794 12.132 1.00 97.25 111 CYS A N 1
ATOM 837 C CA . CYS A 1 111 ? -15.064 -2.728 12.729 1.00 97.25 111 CYS A CA 1
ATOM 838 C C . CYS A 1 111 ? -15.770 -1.904 11.632 1.00 97.25 111 CYS A C 1
ATOM 840 O O . CYS A 1 111 ? -15.516 -2.084 10.433 1.00 97.25 111 CYS A O 1
ATOM 842 N N . LEU A 1 112 ? -16.630 -0.957 12.028 1.00 96.88 112 LEU A N 1
ATOM 843 C CA . LEU A 1 112 ? -17.204 0.011 11.090 1.00 96.88 112 LEU A CA 1
ATOM 844 C C . LEU A 1 112 ? -16.116 0.825 10.371 1.00 96.88 112 LEU A C 1
ATOM 846 O O . LEU A 1 112 ? -14.999 1.009 10.861 1.00 96.88 112 LEU A O 1
ATOM 850 N N . THR A 1 113 ? -16.467 1.330 9.188 1.00 96.00 113 THR A N 1
ATOM 851 C CA . THR A 1 113 ? -15.553 2.139 8.373 1.00 96.00 113 THR A CA 1
ATOM 852 C C . THR A 1 113 ? -15.251 3.463 9.073 1.00 96.00 113 THR A C 1
ATOM 854 O O . THR A 1 113 ? -16.165 4.189 9.462 1.00 96.00 113 THR A O 1
ATOM 857 N N . ILE A 1 114 ? -13.964 3.779 9.206 1.00 96.81 114 ILE A N 1
ATOM 858 C CA . ILE A 1 114 ? -13.502 5.065 9.734 1.00 96.81 114 ILE A CA 1
ATOM 859 C C . ILE A 1 114 ? -13.718 6.130 8.648 1.00 96.81 114 ILE A C 1
ATOM 861 O O . ILE A 1 114 ? -13.374 5.869 7.490 1.00 96.81 114 ILE A O 1
ATOM 865 N N . PRO A 1 115 ? -14.272 7.310 8.982 1.00 97.06 115 PRO A N 1
ATOM 866 C CA . PRO A 1 115 ? -14.394 8.414 8.037 1.00 97.06 115 PRO A CA 1
ATOM 867 C C . PRO A 1 115 ? -13.054 8.785 7.401 1.00 97.06 115 PRO A C 1
ATOM 869 O O . PRO A 1 115 ? -11.996 8.640 8.011 1.00 97.06 115 PRO A O 1
ATOM 872 N N . ASN A 1 116 ? -13.102 9.305 6.176 1.00 97.81 116 ASN A N 1
ATOM 873 C CA . ASN A 1 116 ? -11.900 9.807 5.524 1.00 97.81 116 ASN A CA 1
ATOM 874 C C . ASN A 1 116 ? -11.324 10.991 6.312 1.00 97.81 116 ASN A C 1
ATOM 876 O O . ASN A 1 116 ? -12.062 11.862 6.777 1.00 97.81 116 ASN A O 1
ATOM 880 N N . VAL A 1 117 ? -9.998 11.039 6.420 1.00 97.75 117 VAL A N 1
ATOM 881 C CA . VAL A 1 117 ? -9.285 12.031 7.235 1.00 97.75 117 VAL A CA 1
ATOM 882 C C . VAL A 1 117 ? -8.496 13.015 6.378 1.00 97.75 117 VAL A C 1
ATOM 884 O O . VAL A 1 117 ? -8.137 12.741 5.231 1.00 97.75 117 VAL A O 1
ATOM 887 N N . THR A 1 118 ? -8.186 14.170 6.962 1.00 98.12 118 THR A N 1
ATOM 888 C CA . THR A 1 118 ? -7.274 15.154 6.373 1.00 98.12 118 THR A CA 1
ATOM 889 C C . THR A 1 118 ? -5.987 15.212 7.185 1.00 98.12 118 THR A C 1
ATOM 891 O O . THR A 1 118 ? -6.007 15.480 8.385 1.00 98.12 118 THR A O 1
ATOM 894 N N . ILE A 1 119 ? -4.856 14.994 6.521 1.00 97.69 119 ILE A N 1
ATOM 895 C CA . ILE A 1 119 ? -3.523 14.951 7.123 1.00 97.69 119 ILE A CA 1
ATOM 896 C C . ILE A 1 119 ? -2.794 16.245 6.778 1.00 97.69 119 ILE A C 1
ATOM 898 O O . ILE A 1 119 ? -2.464 16.477 5.619 1.00 97.69 119 ILE A O 1
ATOM 902 N N . GLN A 1 120 ? -2.522 17.082 7.778 1.00 96.50 120 GLN A N 1
ATOM 903 C CA . GLN A 1 120 ? -1.878 18.388 7.574 1.00 96.50 120 GLN A CA 1
ATOM 904 C C . GLN A 1 120 ? -0.371 18.283 7.293 1.00 96.50 120 GLN A C 1
ATOM 906 O O . GLN A 1 120 ? 0.182 19.079 6.538 1.00 96.50 120 GLN A O 1
ATOM 911 N N . GLN A 1 121 ? 0.301 17.298 7.895 1.00 94.50 121 GLN A N 1
ATOM 912 C CA . GLN A 1 121 ? 1.742 17.073 7.761 1.00 94.50 121 GLN A CA 1
ATOM 913 C C . GLN A 1 121 ? 2.005 15.706 7.129 1.00 94.50 121 GLN A C 1
ATOM 915 O O . GLN A 1 121 ? 2.464 14.789 7.796 1.00 94.50 121 GLN A O 1
ATOM 920 N N . PHE A 1 122 ? 1.652 15.552 5.851 1.00 95.38 122 PHE A N 1
ATOM 921 C C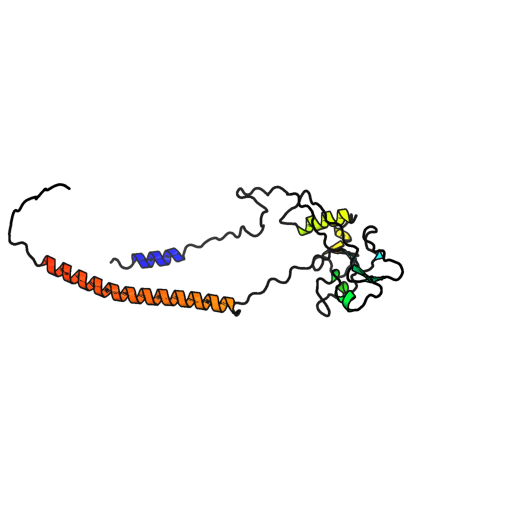A . PHE A 1 122 ? 1.809 14.282 5.145 1.00 95.38 122 PHE A CA 1
ATOM 922 C C . PHE A 1 122 ? 3.225 14.116 4.570 1.00 95.38 122 PHE A C 1
ATOM 924 O O . PHE A 1 122 ? 3.672 14.902 3.724 1.00 95.38 122 PHE A O 1
ATOM 931 N N . HIS A 1 123 ? 3.897 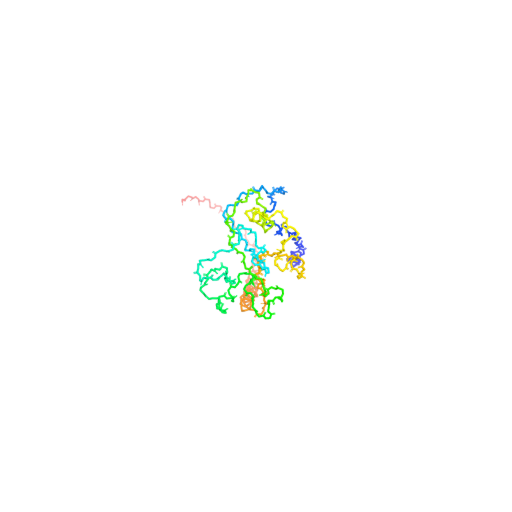13.046 4.985 1.00 93.06 123 HIS A N 1
ATOM 932 C CA . HIS A 1 123 ? 5.195 12.568 4.530 1.00 93.06 123 HIS A CA 1
ATOM 933 C C . HIS A 1 123 ? 4.990 11.538 3.415 1.00 93.06 123 HIS A C 1
ATOM 935 O O . HIS A 1 123 ? 4.647 10.380 3.649 1.00 93.06 123 HIS A O 1
ATOM 941 N N . ALA A 1 124 ? 5.246 11.929 2.164 1.00 89.81 124 ALA A N 1
ATOM 942 C CA . ALA A 1 124 ? 5.037 11.037 1.019 1.00 89.81 124 ALA A CA 1
ATOM 943 C C . ALA A 1 124 ? 5.868 9.738 1.096 1.00 89.81 124 ALA A C 1
ATOM 945 O O . ALA A 1 124 ? 5.423 8.697 0.619 1.00 89.81 124 ALA A O 1
ATOM 946 N N . TRP A 1 125 ? 7.045 9.791 1.725 1.00 87.88 125 TRP A N 1
ATOM 947 C CA . TRP A 1 125 ? 7.939 8.646 1.927 1.00 87.88 125 TRP A CA 1
ATOM 948 C C . TRP A 1 125 ? 7.551 7.749 3.112 1.00 87.88 125 TRP A C 1
ATOM 950 O O . TRP A 1 125 ? 8.065 6.641 3.212 1.00 87.88 125 TRP A O 1
ATOM 960 N N . ASN A 1 126 ? 6.653 8.200 3.994 1.00 88.94 126 ASN A N 1
ATOM 961 C CA . ASN A 1 126 ? 6.152 7.421 5.131 1.00 88.94 126 ASN A CA 1
ATOM 962 C C . ASN A 1 126 ? 4.621 7.482 5.230 1.00 88.94 126 ASN A C 1
ATOM 964 O O . ASN A 1 126 ? 4.031 7.615 6.301 1.00 88.94 126 ASN A O 1
ATOM 968 N N . SER A 1 127 ? 3.974 7.424 4.067 1.00 91.44 127 SER A N 1
ATOM 969 C CA . SER A 1 127 ? 2.542 7.688 3.962 1.00 91.44 127 SER A CA 1
ATOM 970 C C . SER A 1 127 ? 1.681 6.750 4.807 1.00 91.44 127 SER A C 1
ATOM 972 O O . SER A 1 127 ? 0.713 7.204 5.400 1.00 91.44 127 SER A O 1
ATOM 974 N N . GLU A 1 128 ? 2.029 5.466 4.899 1.00 92.62 128 GLU A N 1
ATOM 975 C CA . GLU A 1 128 ? 1.251 4.480 5.660 1.00 92.62 128 GLU A CA 1
ATOM 976 C C . GLU A 1 128 ? 1.189 4.822 7.156 1.00 92.62 128 GLU A C 1
ATOM 978 O O . GLU A 1 128 ? 0.129 4.710 7.769 1.00 92.62 128 GLU A O 1
ATOM 983 N N . GLU A 1 129 ? 2.299 5.280 7.744 1.00 92.62 129 GLU A N 1
ATOM 984 C CA . GLU A 1 129 ? 2.345 5.638 9.162 1.00 92.62 129 GLU A CA 1
ATOM 985 C C . GLU A 1 129 ? 1.525 6.893 9.462 1.00 92.62 129 GLU A C 1
ATOM 987 O O . GLU A 1 129 ? 0.720 6.876 10.392 1.00 92.62 129 GLU A O 1
ATOM 992 N N . ASP A 1 130 ? 1.652 7.944 8.649 1.00 94.69 130 ASP A N 1
ATOM 993 C CA . ASP A 1 130 ? 0.865 9.169 8.831 1.00 94.69 130 ASP A CA 1
ATOM 994 C C . ASP A 1 130 ? -0.636 8.916 8.683 1.00 94.69 130 ASP A C 1
ATOM 996 O O . ASP A 1 130 ? -1.441 9.447 9.452 1.00 94.69 130 ASP A O 1
ATOM 1000 N N . ILE A 1 131 ? -1.016 8.093 7.697 1.00 95.69 131 ILE A N 1
ATOM 1001 C CA . ILE A 1 131 ? -2.409 7.695 7.475 1.00 95.69 131 ILE A CA 1
ATOM 1002 C C . ILE A 1 131 ? -2.924 6.959 8.706 1.00 95.69 131 ILE A C 1
ATOM 1004 O O . ILE A 1 131 ? -3.966 7.325 9.242 1.00 95.69 131 ILE A O 1
ATOM 1008 N N . ARG A 1 132 ? -2.175 5.977 9.208 1.00 94.81 132 ARG A N 1
ATOM 1009 C CA . ARG A 1 132 ? -2.542 5.217 10.403 1.00 94.81 132 ARG A CA 1
ATOM 1010 C C . ARG A 1 132 ? -2.673 6.109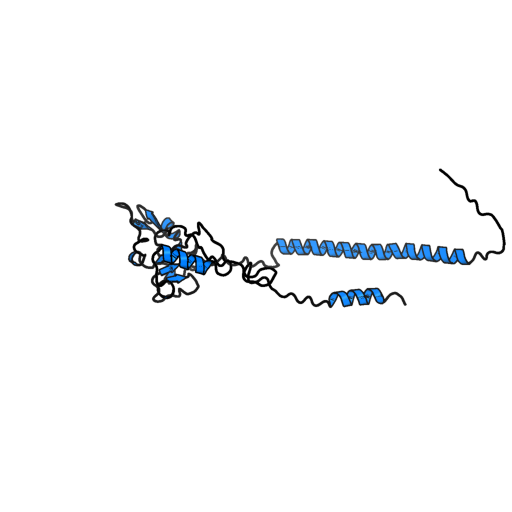 11.641 1.00 94.81 132 ARG A C 1
ATOM 1012 O O . ARG A 1 132 ? -3.663 6.005 12.363 1.00 94.81 132 ARG A O 1
ATOM 1019 N N . ILE A 1 133 ? -1.738 7.032 11.863 1.00 94.62 133 ILE A N 1
ATOM 1020 C CA . ILE A 1 133 ? -1.803 7.985 12.981 1.00 94.62 133 ILE A CA 1
ATOM 1021 C C . ILE A 1 133 ? -3.081 8.825 12.896 1.00 94.62 133 ILE A C 1
ATOM 1023 O O . ILE A 1 133 ? -3.823 8.897 13.877 1.00 94.62 133 ILE A O 1
ATOM 1027 N N . ALA A 1 134 ? -3.373 9.405 11.730 1.00 96.25 134 ALA A N 1
ATOM 1028 C CA . ALA A 1 134 ? -4.561 10.232 11.530 1.00 96.25 134 ALA A CA 1
ATOM 1029 C C . ALA A 1 134 ? -5.867 9.431 11.671 1.00 96.25 134 ALA A C 1
ATOM 1031 O O . ALA A 1 134 ? -6.779 9.861 12.373 1.00 96.25 134 ALA A O 1
ATOM 1032 N N . CYS A 1 135 ? -5.940 8.243 11.071 1.00 96.69 135 CYS A N 1
ATOM 1033 C CA . CYS A 1 135 ? -7.109 7.368 11.147 1.00 96.69 135 CYS A CA 1
ATOM 1034 C C . CYS A 1 135 ? -7.350 6.835 12.560 1.00 96.69 135 CYS A C 1
ATOM 1036 O O . CYS A 1 135 ? -8.489 6.778 13.015 1.00 96.69 135 CYS A O 1
ATOM 1038 N N . GLY A 1 136 ? -6.294 6.470 13.288 1.00 95.69 136 GLY A N 1
ATOM 1039 C CA . GLY A 1 136 ? -6.438 6.064 14.679 1.00 95.69 136 GLY A CA 1
ATOM 1040 C C . GLY A 1 136 ? -6.822 7.232 15.586 1.00 95.69 136 GLY A C 1
ATOM 1041 O O . GLY A 1 136 ? -7.602 7.025 16.507 1.00 95.69 136 GLY A O 1
ATOM 1042 N N . ALA A 1 137 ? -6.369 8.461 15.307 1.00 95.31 137 ALA A N 1
ATOM 1043 C CA . ALA A 1 137 ? -6.849 9.646 16.019 1.00 95.31 137 ALA A CA 1
ATOM 1044 C C . ALA A 1 137 ? -8.354 9.881 15.789 1.00 95.31 137 ALA A C 1
ATOM 1046 O O . ALA A 1 137 ? -9.081 10.093 16.759 1.00 95.31 137 ALA A O 1
ATOM 1047 N N . GLU A 1 138 ? -8.832 9.759 14.545 1.00 96.44 138 GLU A N 1
ATOM 1048 C CA . GLU A 1 138 ? -10.264 9.833 14.200 1.00 96.44 138 GLU A CA 1
ATOM 1049 C C . GLU A 1 138 ? -11.081 8.725 14.891 1.00 96.44 138 GLU A C 1
ATOM 1051 O O . GLU A 1 138 ? -12.174 8.956 15.404 1.00 96.44 138 GLU A O 1
ATOM 1056 N N . ALA A 1 139 ? -10.513 7.522 14.995 1.00 95.38 139 ALA A N 1
ATOM 1057 C CA . ALA A 1 139 ? -11.099 6.389 15.708 1.00 95.38 139 ALA A CA 1
ATOM 1058 C C . ALA A 1 139 ? -10.947 6.450 17.243 1.00 95.38 139 ALA A C 1
ATOM 1060 O O . ALA A 1 139 ? -11.376 5.524 17.933 1.00 95.38 139 ALA A O 1
ATOM 1061 N N . ASN A 1 140 ? -10.347 7.513 17.792 1.00 94.69 140 ASN A N 1
ATOM 1062 C CA . ASN A 1 140 ? -10.048 7.678 19.219 1.00 94.69 140 ASN A CA 1
ATOM 1063 C C . ASN A 1 140 ? -9.159 6.559 19.818 1.00 94.69 140 ASN A C 1
ATOM 1065 O O . ASN A 1 140 ? -9.310 6.156 20.972 1.00 94.69 140 ASN A O 1
ATOM 1069 N N . ILE A 1 141 ? -8.210 6.057 19.027 1.00 92.56 141 ILE A N 1
ATOM 1070 C CA . ILE A 1 141 ? -7.208 5.059 19.409 1.00 92.56 141 ILE A CA 1
ATOM 1071 C C . ILE A 1 141 ? -5.924 5.790 19.809 1.00 92.56 141 ILE A C 1
ATOM 1073 O O . ILE A 1 141 ? -5.143 6.237 18.968 1.00 92.56 141 ILE A O 1
ATOM 1077 N N . THR A 1 142 ? -5.701 5.917 21.115 1.00 83.44 142 THR A N 1
ATOM 1078 C CA . THR A 1 142 ? -4.602 6.719 21.675 1.00 83.44 142 THR A CA 1
ATOM 1079 C C . THR A 1 142 ? -3.261 5.982 21.757 1.00 83.44 142 THR A C 1
ATOM 1081 O O . THR A 1 142 ? -2.226 6.637 21.661 1.00 83.44 142 THR A O 1
ATOM 1084 N N . ASP A 1 143 ? -3.241 4.648 21.889 1.00 82.81 143 ASP A N 1
ATOM 1085 C CA . ASP A 1 143 ? -2.002 3.845 21.974 1.00 82.81 143 ASP A CA 1
ATOM 1086 C C . ASP A 1 143 ? -1.897 2.802 20.851 1.00 82.81 143 ASP A C 1
ATOM 1088 O O . ASP A 1 143 ? -1.848 1.593 21.077 1.00 82.81 143 ASP A O 1
ATOM 1092 N N . GLN A 1 144 ? -1.833 3.286 19.609 1.00 83.06 144 GLN A N 1
ATOM 1093 C CA . GLN A 1 144 ? -1.743 2.423 18.425 1.00 83.06 144 GLN A CA 1
ATOM 1094 C C . GLN A 1 144 ? -0.519 1.501 18.446 1.00 83.06 144 GLN A C 1
ATOM 1096 O O . GLN A 1 144 ? -0.577 0.400 17.920 1.00 83.06 144 GLN A O 1
ATOM 1101 N N . SER A 1 145 ? 0.584 1.930 19.067 1.00 78.25 145 SER A N 1
ATOM 1102 C CA . SER A 1 145 ? 1.849 1.189 19.060 1.00 78.25 145 SER A CA 1
ATOM 1103 C C . SER A 1 145 ? 1.821 -0.107 19.873 1.00 78.25 145 SER A C 1
ATOM 1105 O O . SER A 1 145 ? 2.627 -1.001 19.611 1.00 78.25 145 SER A O 1
ATOM 1107 N N . LYS A 1 146 ? 0.920 -0.206 20.858 1.00 78.25 146 LYS A N 1
ATOM 1108 C CA . LYS A 1 146 ? 0.836 -1.360 21.764 1.00 78.25 146 LYS A CA 1
ATOM 1109 C C . LYS A 1 146 ? -0.404 -2.209 21.555 1.00 78.25 146 LYS A C 1
ATOM 1111 O O . LYS A 1 146 ? -0.328 -3.411 21.775 1.00 78.25 146 LYS A O 1
ATOM 1116 N N . THR A 1 147 ? -1.525 -1.603 21.167 1.00 83.25 147 THR A N 1
ATOM 1117 C CA . THR A 1 147 ? -2.809 -2.312 21.071 1.00 83.25 147 THR A CA 1
ATOM 1118 C C . THR A 1 147 ? -3.198 -2.664 19.642 1.00 83.25 147 THR A C 1
ATOM 1120 O O . THR A 1 147 ? -4.019 -3.561 19.455 1.00 83.25 147 THR A O 1
ATOM 1123 N N . VAL A 1 148 ? -2.608 -1.996 18.638 1.00 91.12 148 VAL A N 1
ATOM 1124 C CA . VAL A 1 148 ? -2.979 -2.185 17.233 1.00 91.12 148 VAL A CA 1
ATOM 1125 C C . VAL A 1 148 ? -1.786 -2.599 16.377 1.00 91.12 148 VAL A C 1
ATOM 1127 O O . VAL A 1 148 ? -0.816 -1.870 16.176 1.00 91.12 148 VAL A O 1
ATOM 1130 N N . GLY A 1 149 ? -1.876 -3.802 15.831 1.00 91.56 149 GLY A N 1
ATOM 1131 C CA . GLY A 1 149 ? -0.927 -4.329 14.869 1.00 91.56 149 GLY A CA 1
ATOM 1132 C C . GLY A 1 149 ? -1.220 -3.855 13.449 1.00 91.56 149 GLY A C 1
ATOM 1133 O O . GLY A 1 149 ? -2.226 -3.224 13.146 1.00 91.56 149 GLY A O 1
ATOM 1134 N N . VAL A 1 150 ? -0.333 -4.223 12.547 1.00 90.50 150 VAL A N 1
ATOM 1135 C CA . VAL A 1 150 ? -0.416 -4.053 11.106 1.00 90.50 150 VAL A CA 1
ATOM 1136 C C . VAL A 1 150 ? -0.276 -5.438 10.503 1.00 90.50 150 VAL A C 1
ATOM 1138 O O . VAL A 1 150 ? 0.620 -6.210 10.875 1.00 90.50 150 VAL A O 1
ATOM 1141 N N . TRP A 1 151 ? -1.177 -5.746 9.578 1.00 86.62 151 TRP A N 1
ATOM 1142 C CA . TRP A 1 151 ? -1.206 -7.026 8.894 1.00 86.62 151 TRP A CA 1
ATOM 1143 C C . TRP A 1 151 ? 0.158 -7.389 8.284 1.00 86.62 151 TRP A C 1
ATOM 1145 O O . TRP A 1 151 ? 0.821 -6.542 7.690 1.00 86.62 151 TRP A O 1
ATOM 1155 N N . ASP A 1 152 ? 0.587 -8.650 8.425 1.00 80.31 152 ASP A N 1
ATOM 1156 C CA . ASP A 1 152 ? 1.846 -9.201 7.869 1.00 80.31 152 ASP A CA 1
ATOM 1157 C C . ASP A 1 152 ? 3.155 -8.516 8.346 1.00 80.31 152 ASP A C 1
ATOM 1159 O O . ASP A 1 152 ? 4.234 -8.868 7.870 1.00 80.31 152 ASP A O 1
ATOM 1163 N N . LYS A 1 153 ? 3.096 -7.536 9.268 1.00 82.75 153 LYS A N 1
ATOM 1164 C CA . LYS A 1 153 ? 4.274 -6.792 9.763 1.00 82.75 153 LYS A CA 1
ATOM 1165 C C . LYS A 1 153 ? 4.573 -7.071 11.238 1.00 82.75 153 LYS A C 1
ATOM 1167 O O . LYS A 1 153 ? 5.561 -7.724 11.556 1.00 82.75 153 LYS A O 1
ATOM 1172 N N . ASN A 1 154 ? 3.749 -6.553 12.146 1.00 81.62 154 ASN A N 1
ATOM 1173 C CA . ASN A 1 154 ? 3.937 -6.641 13.605 1.00 81.62 154 ASN A CA 1
ATOM 1174 C C . ASN A 1 154 ? 2.796 -7.390 14.311 1.00 81.62 154 ASN A C 1
ATOM 1176 O O . ASN A 1 154 ? 2.845 -7.565 15.525 1.00 81.62 154 ASN A O 1
ATOM 1180 N N . TRP A 1 155 ? 1.795 -7.861 13.565 1.00 78.88 155 TRP A N 1
ATOM 1181 C CA . TRP A 1 155 ? 0.755 -8.743 14.075 1.00 78.88 155 TRP A CA 1
ATOM 1182 C C . TRP A 1 155 ? 1.135 -10.209 13.821 1.00 78.88 155 TRP A C 1
ATOM 1184 O O . TRP A 1 155 ? 0.852 -10.772 12.766 1.00 78.88 155 TRP A O 1
ATOM 1194 N N . ILE A 1 156 ? 1.845 -10.810 14.778 1.00 59.53 156 ILE A N 1
ATOM 1195 C CA . ILE A 1 156 ? 2.213 -12.234 14.775 1.00 59.53 156 ILE A CA 1
ATOM 1196 C C . ILE A 1 156 ? 1.629 -12.848 16.052 1.00 59.53 156 ILE A C 1
ATOM 1198 O O . ILE A 1 156 ? 2.293 -12.852 17.083 1.00 59.53 156 ILE A O 1
ATOM 1202 N N . GLY A 1 157 ? 0.370 -13.297 15.988 1.00 58.44 157 GLY A N 1
ATOM 1203 C CA . GLY A 1 157 ? -0.280 -14.173 16.979 1.00 58.44 157 GLY A CA 1
ATOM 1204 C C . GLY A 1 157 ? 0.063 -13.940 18.460 1.00 58.44 157 GLY A C 1
ATOM 1205 O O . GLY A 1 157 ? 0.537 -14.865 19.116 1.00 58.44 157 GLY A O 1
ATOM 1206 N N . GLY A 1 158 ? -0.168 -12.728 18.980 1.00 60.28 158 GLY A N 1
ATOM 1207 C CA . GLY A 1 158 ? 0.112 -12.335 20.372 1.00 60.28 158 GLY A CA 1
ATOM 1208 C C . GLY A 1 158 ? -1.010 -11.493 21.000 1.00 60.28 158 GLY A C 1
ATOM 1209 O O . GLY A 1 158 ? -2.120 -11.480 20.481 1.00 60.28 158 GLY A O 1
ATOM 1210 N N . ASP A 1 159 ? -0.706 -10.754 22.076 1.00 69.50 159 ASP A N 1
ATOM 1211 C CA . ASP A 1 159 ? -1.641 -9.943 22.897 1.00 69.50 159 ASP A CA 1
ATOM 1212 C C . ASP A 1 159 ? -2.262 -8.716 22.183 1.00 69.50 159 ASP A C 1
ATOM 1214 O O . ASP A 1 159 ? -2.790 -7.808 22.822 1.00 69.50 159 ASP A O 1
ATOM 1218 N N . ILE A 1 160 ? -2.153 -8.637 20.858 1.00 78.25 160 ILE A N 1
ATOM 1219 C CA . ILE A 1 160 ? -2.643 -7.504 20.075 1.00 78.25 160 ILE A CA 1
ATOM 1220 C C . ILE A 1 160 ? -4.120 -7.740 19.744 1.00 78.25 160 ILE A C 1
ATOM 1222 O O . ILE A 1 160 ? -4.458 -8.652 18.989 1.00 78.25 160 ILE A O 1
ATOM 1226 N N . GLU A 1 161 ? -4.983 -6.884 20.288 1.00 83.88 161 GLU A N 1
ATOM 1227 C CA . GLU A 1 161 ? -6.446 -7.000 20.206 1.00 83.88 161 GLU A CA 1
ATOM 1228 C C . GLU A 1 161 ? -7.021 -6.549 18.852 1.00 83.88 161 GLU A C 1
ATOM 1230 O O . GLU A 1 161 ? -8.104 -6.986 18.461 1.00 83.88 161 GLU A O 1
ATOM 1235 N N . ALA A 1 162 ? -6.296 -5.697 18.119 1.00 92.00 162 ALA A N 1
ATOM 1236 C CA . ALA A 1 162 ? -6.737 -5.156 16.838 1.00 92.00 162 ALA A CA 1
ATOM 1237 C C . ALA A 1 162 ? -5.609 -5.108 15.798 1.00 92.00 162 ALA A C 1
ATOM 1239 O O . ALA A 1 162 ? -4.436 -4.954 16.123 1.00 92.00 162 ALA A O 1
ATOM 1240 N N . VAL A 1 163 ? -5.951 -5.179 14.517 1.00 93.94 163 VAL A N 1
ATOM 1241 C CA . VAL A 1 163 ? -5.009 -5.096 13.401 1.00 93.94 163 VAL A CA 1
ATOM 1242 C C . VAL A 1 163 ? -5.554 -4.177 12.315 1.00 93.94 163 VAL A C 1
ATOM 1244 O O . VAL A 1 163 ? -6.722 -4.248 11.937 1.00 93.94 163 VAL A O 1
ATOM 1247 N N . TRP A 1 164 ? -4.705 -3.302 11.788 1.00 95.06 164 TRP A N 1
ATOM 1248 C CA . TRP A 1 164 ? -5.008 -2.547 10.582 1.00 95.06 164 TRP A CA 1
ATOM 1249 C C . TRP A 1 164 ? -4.982 -3.478 9.373 1.00 95.06 164 TRP A C 1
ATOM 1251 O O . TRP A 1 164 ? -3.970 -4.144 9.128 1.00 95.06 164 TRP A O 1
ATOM 1261 N N . ALA A 1 165 ? -6.059 -3.480 8.585 1.00 92.88 165 ALA A N 1
ATOM 1262 C CA . ALA A 1 165 ? -6.171 -4.205 7.317 1.00 92.88 165 ALA A CA 1
ATOM 1263 C C . ALA A 1 165 ? -5.334 -3.553 6.195 1.00 92.88 165 ALA A C 1
ATOM 1265 O O . ALA A 1 165 ? -5.813 -3.305 5.089 1.00 92.88 165 ALA A O 1
ATOM 1266 N N . GLU A 1 166 ? -4.072 -3.236 6.485 1.00 91.44 166 GLU A N 1
ATOM 1267 C CA . GLU A 1 166 ? -3.077 -2.802 5.508 1.00 91.44 166 GLU A CA 1
ATOM 1268 C C . GLU A 1 166 ? -2.608 -4.024 4.722 1.00 91.44 166 GLU A C 1
ATOM 1270 O O . GLU A 1 166 ? -1.623 -4.686 5.052 1.00 91.44 166 GLU A O 1
ATOM 1275 N N . CYS A 1 167 ? -3.365 -4.364 3.687 1.00 86.75 167 CYS A N 1
ATOM 1276 C CA . CYS A 1 167 ? -3.057 -5.531 2.889 1.00 86.75 167 CYS A CA 1
ATOM 1277 C C . CYS A 1 167 ? -1.719 -5.354 2.170 1.00 86.75 167 CYS A C 1
ATOM 1279 O O . CYS A 1 167 ? -1.502 -4.322 1.526 1.00 86.75 167 CYS A O 1
ATOM 1281 N N . PRO A 1 168 ? -0.822 -6.353 2.239 1.00 82.56 168 PRO A N 1
ATOM 1282 C CA . PRO A 1 168 ? 0.452 -6.272 1.556 1.00 82.56 168 PRO A CA 1
ATOM 1283 C C . PRO A 1 168 ? 0.187 -6.077 0.073 1.00 82.56 168 PRO A C 1
ATOM 1285 O O . PRO A 1 168 ? -0.710 -6.711 -0.498 1.00 82.56 168 PRO A O 1
ATOM 1288 N N . ALA A 1 169 ? 0.978 -5.195 -0.538 1.00 82.19 169 ALA A N 1
ATOM 1289 C CA . ALA A 1 169 ? 0.919 -4.978 -1.969 1.00 82.19 169 ALA A CA 1
ATOM 1290 C C . ALA A 1 169 ? 0.951 -6.333 -2.682 1.00 82.19 169 ALA A C 1
ATOM 1292 O O . ALA A 1 169 ? 1.683 -7.246 -2.274 1.00 82.19 169 ALA A O 1
ATOM 1293 N N . ALA A 1 170 ? 0.143 -6.464 -3.739 1.00 78.62 170 ALA A N 1
ATOM 1294 C CA . ALA A 1 170 ? 0.193 -7.646 -4.582 1.00 78.62 170 ALA A CA 1
ATOM 1295 C C . ALA A 1 170 ? 1.668 -7.931 -4.911 1.00 78.62 170 ALA A C 1
ATOM 1297 O O . ALA A 1 170 ? 2.398 -6.984 -5.234 1.00 78.62 170 ALA A O 1
ATOM 1298 N N . PRO A 1 171 ? 2.128 -9.189 -4.767 1.00 78.25 171 PRO A N 1
ATOM 1299 C CA . PRO A 1 171 ? 3.528 -9.513 -4.977 1.00 78.25 171 PRO A CA 1
ATOM 1300 C C . PRO A 1 171 ? 3.939 -8.948 -6.327 1.00 78.25 171 PRO A C 1
ATOM 1302 O O . PRO A 1 171 ? 3.210 -9.108 -7.312 1.00 78.25 171 PRO A O 1
ATOM 1305 N N . THR A 1 172 ? 5.070 -8.241 -6.353 1.00 80.12 172 THR A N 1
ATOM 1306 C CA . THR A 1 172 ? 5.551 -7.637 -7.589 1.00 80.12 172 THR A CA 1
ATOM 1307 C C . THR A 1 172 ? 5.581 -8.724 -8.661 1.00 80.12 172 THR A C 1
ATOM 1309 O O . THR A 1 172 ? 6.074 -9.828 -8.393 1.00 80.12 172 THR A O 1
ATOM 1312 N N . PRO A 1 173 ? 4.987 -8.478 -9.844 1.00 81.69 173 PRO A N 1
ATOM 1313 C CA . PRO A 1 173 ? 4.965 -9.478 -10.895 1.00 81.69 173 PRO A CA 1
ATOM 1314 C C . PRO A 1 173 ? 6.406 -9.899 -11.169 1.00 81.69 173 PRO A C 1
ATOM 1316 O O . PRO A 1 173 ? 7.247 -9.089 -11.565 1.00 81.69 173 PRO A O 1
ATOM 1319 N N . ASN A 1 174 ? 6.711 -11.162 -10.870 1.00 85.25 174 ASN A N 1
ATOM 1320 C CA . ASN A 1 174 ? 8.040 -11.714 -11.069 1.00 85.25 174 ASN A CA 1
ATOM 1321 C C . ASN A 1 174 ? 8.184 -12.037 -12.550 1.00 85.25 174 ASN A C 1
ATOM 1323 O O . ASN A 1 174 ? 7.966 -13.174 -12.974 1.00 85.25 174 ASN A O 1
ATOM 1327 N N . TYR A 1 175 ? 8.480 -10.994 -13.319 1.00 85.69 175 TYR A N 1
ATOM 1328 C CA . TYR A 1 175 ? 8.653 -11.098 -14.748 1.00 85.69 175 TYR A CA 1
ATOM 1329 C C . TYR A 1 175 ? 9.883 -11.938 -15.067 1.00 85.69 175 TYR A C 1
ATOM 1331 O O . TYR A 1 175 ? 11.021 -11.544 -14.799 1.00 85.69 175 TYR A O 1
ATOM 1339 N N . LYS A 1 176 ? 9.665 -13.096 -15.679 1.00 92.50 176 LYS A N 1
ATOM 1340 C CA . LYS A 1 176 ? 10.747 -13.976 -16.114 1.00 92.50 176 LYS A CA 1
ATOM 1341 C C . LYS A 1 176 ? 11.129 -13.666 -17.555 1.00 92.50 176 LYS A C 1
ATOM 1343 O O . LYS A 1 176 ? 10.276 -13.423 -18.400 1.00 92.50 176 LYS A O 1
ATOM 1348 N N . TYR A 1 177 ? 12.414 -13.790 -17.885 1.00 92.81 177 TYR A N 1
ATOM 1349 C CA . TYR A 1 177 ? 12.914 -13.598 -19.257 1.00 92.81 177 TYR A CA 1
ATOM 1350 C C . TYR A 1 177 ? 12.343 -14.579 -20.297 1.00 92.81 177 TYR A C 1
ATOM 1352 O O . TYR A 1 177 ? 12.562 -14.400 -21.493 1.00 92.81 177 TYR A O 1
ATOM 1360 N N . ASN A 1 178 ? 11.626 -15.620 -19.862 1.00 92.62 178 ASN A N 1
ATOM 1361 C CA . ASN A 1 178 ? 10.929 -16.554 -20.744 1.00 92.62 178 ASN A CA 1
ATOM 1362 C C . ASN A 1 178 ? 9.504 -16.103 -21.110 1.00 92.62 178 ASN A C 1
ATOM 1364 O O . ASN A 1 178 ? 8.804 -16.825 -21.818 1.00 92.62 178 ASN A O 1
ATOM 1368 N N . GLU A 1 179 ? 9.060 -14.941 -20.637 1.00 94.06 179 GLU A N 1
ATOM 1369 C CA . GLU A 1 179 ? 7.762 -14.390 -21.003 1.00 94.06 179 GLU A CA 1
ATOM 1370 C C . GLU A 1 179 ? 7.765 -13.847 -22.437 1.00 94.06 179 GLU A C 1
ATOM 1372 O O . GLU A 1 179 ? 8.783 -13.385 -22.963 1.00 94.06 179 GLU A O 1
ATOM 1377 N N . SER A 1 180 ? 6.601 -13.910 -23.090 1.00 95.38 180 SER A N 1
ATOM 1378 C CA . SER A 1 180 ? 6.449 -13.617 -24.522 1.00 95.38 180 SER A CA 1
ATOM 1379 C C . SER A 1 180 ? 6.930 -12.217 -24.906 1.00 95.38 180 SER A C 1
ATOM 1381 O O . SER A 1 180 ? 7.509 -12.043 -25.979 1.00 95.38 180 SER A O 1
ATOM 1383 N N . TYR A 1 181 ? 6.760 -11.228 -24.027 1.00 94.50 181 TYR A N 1
ATOM 1384 C CA . TYR A 1 181 ? 7.206 -9.863 -24.293 1.00 94.50 181 TYR A CA 1
ATOM 1385 C C . TYR A 1 181 ? 8.738 -9.728 -24.280 1.00 94.50 181 TYR A C 1
ATOM 1387 O O . TYR A 1 181 ? 9.292 -8.992 -25.101 1.00 94.50 181 TYR A O 1
ATOM 1395 N N . TRP A 1 182 ? 9.446 -10.463 -23.413 1.00 95.75 182 TRP A N 1
ATOM 1396 C CA . TRP A 1 182 ? 10.912 -10.478 -23.399 1.00 95.75 182 TRP A CA 1
ATOM 1397 C C . TRP A 1 182 ? 11.459 -11.184 -24.630 1.00 95.75 182 TRP A C 1
ATOM 1399 O O . TRP A 1 182 ? 12.357 -10.660 -25.285 1.00 95.75 182 TRP A O 1
ATOM 1409 N N . ILE A 1 183 ? 10.873 -12.324 -25.004 1.00 96.69 183 ILE A N 1
ATOM 1410 C CA . ILE A 1 183 ? 11.237 -13.040 -26.233 1.00 96.69 183 ILE A CA 1
ATOM 1411 C C . ILE A 1 183 ? 11.048 -12.130 -27.453 1.00 96.69 183 ILE A C 1
ATOM 1413 O O . ILE A 1 183 ? 11.952 -12.031 -28.281 1.00 96.69 183 ILE A O 1
ATOM 1417 N N . ALA A 1 184 ? 9.919 -11.419 -27.545 1.00 97.44 184 ALA A N 1
ATOM 1418 C CA . ALA A 1 184 ? 9.672 -10.458 -28.618 1.00 97.44 184 ALA A CA 1
ATOM 1419 C C . ALA A 1 184 ? 10.708 -9.323 -28.615 1.00 97.44 184 ALA A C 1
ATOM 1421 O O . ALA A 1 184 ? 11.262 -8.987 -29.662 1.00 97.44 184 ALA A O 1
ATOM 1422 N N . THR A 1 185 ? 11.032 -8.787 -27.436 1.00 97.00 185 THR A N 1
ATOM 1423 C CA . THR A 1 185 ? 12.057 -7.748 -27.273 1.00 97.00 185 THR A CA 1
ATOM 1424 C C . THR A 1 185 ? 13.418 -8.239 -27.767 1.00 97.00 185 THR A C 1
ATOM 1426 O O . THR A 1 185 ? 14.067 -7.551 -28.556 1.00 97.00 185 THR A O 1
ATOM 1429 N N . TYR A 1 186 ? 13.849 -9.440 -27.377 1.00 97.06 186 TYR A N 1
ATOM 1430 C CA . TYR A 1 186 ? 15.117 -10.017 -27.828 1.00 97.06 186 TYR A CA 1
ATOM 1431 C C . TYR A 1 186 ? 15.120 -10.344 -29.318 1.00 97.06 186 TYR A C 1
ATOM 1433 O O . TYR A 1 186 ? 16.123 -10.099 -29.983 1.00 97.06 186 TYR A O 1
ATOM 1441 N N . ALA A 1 187 ? 14.011 -10.839 -29.864 1.00 98.12 187 ALA A N 1
ATOM 1442 C CA . ALA A 1 187 ? 13.890 -11.123 -31.288 1.00 98.12 187 ALA A CA 1
ATOM 1443 C C . ALA A 1 187 ? 14.013 -9.844 -32.131 1.00 98.12 187 ALA A C 1
ATOM 1445 O O . ALA A 1 187 ? 14.783 -9.815 -33.090 1.00 98.12 187 ALA A O 1
ATOM 1446 N N . VAL A 1 188 ? 13.316 -8.768 -31.747 1.00 98.25 188 VAL A N 1
ATOM 1447 C CA . VAL A 1 188 ? 13.375 -7.472 -32.444 1.00 98.25 188 VAL A CA 1
ATOM 1448 C C . VAL A 1 188 ? 14.774 -6.866 -32.354 1.00 98.25 188 VAL A C 1
ATOM 1450 O O . VAL A 1 188 ? 15.350 -6.496 -33.377 1.00 98.25 188 VAL A O 1
ATOM 1453 N N . ASN A 1 189 ? 15.356 -6.811 -31.153 1.00 97.50 189 ASN A N 1
ATOM 1454 C CA . ASN A 1 189 ? 16.707 -6.275 -30.967 1.00 97.50 189 ASN A CA 1
ATOM 1455 C C . ASN A 1 189 ? 17.767 -7.129 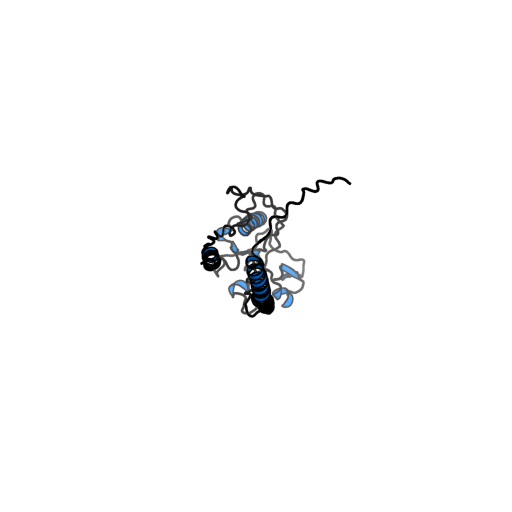-31.681 1.00 97.50 189 ASN A C 1
ATOM 1457 O O . ASN A 1 189 ? 18.687 -6.587 -32.292 1.00 97.50 189 ASN A O 1
ATOM 1461 N N . GLY A 1 190 ? 17.613 -8.454 -31.676 1.00 97.94 190 GLY A N 1
ATOM 1462 C CA . GLY A 1 190 ? 18.477 -9.378 -32.407 1.00 97.94 190 GLY A CA 1
ATOM 1463 C C . GLY A 1 190 ? 18.396 -9.185 -33.923 1.00 97.94 190 GLY A C 1
ATOM 1464 O O . GLY A 1 190 ? 19.428 -9.128 -34.590 1.00 97.94 190 GLY A O 1
ATOM 1465 N N . ALA A 1 191 ? 17.191 -9.010 -34.471 1.00 98.38 191 ALA A N 1
ATOM 1466 C CA . ALA A 1 191 ? 16.989 -8.736 -35.893 1.00 98.38 191 ALA A CA 1
ATOM 1467 C C . ALA A 1 191 ? 17.594 -7.386 -36.315 1.00 98.38 191 ALA A C 1
ATOM 1469 O O . ALA A 1 191 ? 18.250 -7.305 -37.353 1.00 98.38 191 ALA A O 1
ATOM 1470 N N . LEU A 1 192 ? 17.435 -6.344 -35.492 1.00 98.19 192 LEU A N 1
ATOM 1471 C CA . LEU A 1 192 ? 18.063 -5.036 -35.707 1.00 98.19 192 LEU A CA 1
ATOM 1472 C C . LEU A 1 192 ? 19.593 -5.140 -35.711 1.00 98.19 192 LEU A C 1
ATOM 1474 O O . LEU A 1 192 ? 20.242 -4.633 -36.627 1.00 98.19 192 LEU A O 1
ATOM 1478 N N . ALA A 1 193 ? 20.171 -5.837 -34.730 1.00 97.56 193 ALA A N 1
ATOM 1479 C CA . ALA A 1 193 ? 21.613 -6.059 -34.656 1.00 97.56 193 ALA A CA 1
ATOM 1480 C C . ALA A 1 193 ? 22.137 -6.818 -35.887 1.00 97.56 193 ALA A C 1
ATOM 1482 O O . ALA A 1 193 ? 23.154 -6.432 -36.469 1.00 97.56 193 ALA A O 1
ATOM 1483 N N . LEU A 1 194 ? 21.415 -7.852 -36.330 1.00 98.06 194 LEU A N 1
ATOM 1484 C CA . LEU A 1 194 ? 21.752 -8.610 -37.533 1.00 98.06 194 LEU A CA 1
ATOM 1485 C C . LEU A 1 194 ? 21.696 -7.733 -38.790 1.00 98.06 194 LEU A C 1
ATOM 1487 O O . LEU A 1 194 ? 22.612 -7.783 -39.610 1.00 98.06 194 LEU A O 1
ATOM 1491 N N . LEU A 1 195 ? 20.663 -6.900 -38.934 1.00 98.25 195 LEU A N 1
ATOM 1492 C CA . LEU A 1 195 ? 20.516 -5.993 -40.072 1.00 98.25 195 LEU A CA 1
ATOM 1493 C C . LEU A 1 195 ? 21.660 -4.972 -40.132 1.00 98.25 195 LEU A C 1
ATOM 1495 O O . LEU A 1 195 ? 22.227 -4.749 -41.203 1.00 98.25 195 LEU A O 1
ATOM 1499 N N . ILE A 1 196 ? 22.053 -4.405 -38.987 1.00 97.44 196 ILE A N 1
ATOM 1500 C CA . ILE A 1 196 ? 23.205 -3.495 -38.890 1.00 97.44 196 ILE A CA 1
ATOM 1501 C C . ILE A 1 196 ? 24.500 -4.213 -39.285 1.00 97.44 196 ILE A C 1
ATOM 1503 O O . ILE A 1 196 ? 25.319 -3.646 -40.015 1.00 97.44 196 ILE A O 1
ATOM 1507 N N . LEU A 1 197 ? 24.690 -5.460 -38.845 1.00 96.62 197 LEU A N 1
ATOM 1508 C CA . LEU A 1 197 ? 25.859 -6.266 -39.194 1.00 96.62 197 LEU A CA 1
ATOM 1509 C C . LEU A 1 197 ? 25.918 -6.523 -40.704 1.00 96.62 197 LEU A C 1
ATOM 1511 O O . LEU A 1 197 ? 26.939 -6.239 -41.332 1.00 96.62 197 LEU A O 1
ATOM 1515 N N . VAL A 1 198 ? 24.819 -6.992 -41.300 1.00 98.12 198 VAL A N 1
ATOM 1516 C CA . VAL A 1 198 ? 24.721 -7.260 -42.745 1.00 98.12 198 VAL A CA 1
ATOM 1517 C C . VAL A 1 198 ? 24.986 -5.991 -43.551 1.00 98.12 198 VAL A C 1
ATOM 1519 O O . VAL A 1 198 ? 25.793 -6.011 -44.481 1.00 98.12 198 VAL A O 1
ATOM 1522 N N . TRP A 1 199 ? 24.377 -4.868 -43.165 1.00 98.00 199 TRP A N 1
ATOM 1523 C CA . TRP A 1 199 ? 24.605 -3.575 -43.807 1.00 98.00 199 TRP A CA 1
ATOM 1524 C C . TRP A 1 199 ? 26.067 -3.129 -43.720 1.00 98.00 199 TRP A C 1
ATOM 1526 O O . TRP A 1 199 ? 26.636 -2.670 -44.710 1.00 98.00 199 TRP A O 1
ATOM 1536 N N . SER A 1 200 ? 26.700 -3.298 -42.558 1.00 96.50 200 SER A N 1
ATOM 1537 C CA . SER A 1 200 ? 28.100 -2.916 -42.345 1.00 96.50 200 SER A CA 1
ATOM 1538 C C . SER A 1 200 ? 29.051 -3.735 -43.218 1.00 96.50 200 SER A C 1
ATOM 1540 O O . SER A 1 200 ? 29.970 -3.178 -43.820 1.00 96.50 200 SER A O 1
ATOM 1542 N N . VAL A 1 201 ? 28.804 -5.044 -43.335 1.00 97.06 201 VAL A N 1
ATOM 1543 C CA . VAL A 1 201 ? 29.567 -5.945 -44.210 1.00 97.06 201 VAL A CA 1
ATOM 1544 C C . VAL A 1 201 ? 29.373 -5.565 -45.678 1.00 97.06 201 VAL A C 1
ATOM 1546 O O . VAL A 1 201 ? 30.357 -5.368 -46.393 1.00 97.06 201 VAL A O 1
ATOM 1549 N N . TYR A 1 202 ? 28.123 -5.393 -46.118 1.00 97.06 202 TYR A N 1
ATOM 1550 C CA . TYR A 1 202 ? 27.791 -4.959 -47.477 1.00 97.06 202 TYR A CA 1
ATOM 1551 C C . TYR A 1 202 ? 28.489 -3.643 -47.839 1.00 97.06 202 TYR A C 1
ATOM 1553 O O . TYR A 1 202 ? 29.183 -3.563 -48.854 1.00 97.06 202 TYR A O 1
ATOM 1561 N N . LYS A 1 203 ? 28.361 -2.626 -46.979 1.00 96.75 203 LYS A N 1
ATOM 1562 C CA . LYS A 1 203 ? 28.986 -1.316 -47.173 1.00 96.75 203 LYS A CA 1
ATOM 1563 C C . LYS A 1 203 ? 30.507 -1.433 -47.258 1.00 96.75 203 LYS A C 1
ATOM 1565 O O . LYS A 1 203 ? 31.110 -0.811 -48.127 1.00 96.75 203 LYS A O 1
ATOM 1570 N N . GLY A 1 204 ? 31.120 -2.265 -46.415 1.00 95.00 204 GLY A N 1
ATOM 1571 C CA . GLY A 1 204 ? 32.555 -2.538 -46.459 1.00 95.00 204 GLY A CA 1
ATOM 1572 C C . GLY A 1 204 ? 33.022 -3.059 -47.821 1.00 95.00 204 GLY A C 1
ATOM 1573 O O . GLY A 1 204 ? 33.998 -2.544 -48.366 1.00 95.00 204 GLY A O 1
ATOM 1574 N N . PHE A 1 205 ? 32.308 -4.024 -48.405 1.00 96.25 205 PHE A N 1
ATOM 1575 C CA . PHE A 1 205 ? 32.624 -4.542 -49.741 1.00 96.25 205 PHE A CA 1
ATOM 1576 C C . PHE A 1 205 ? 32.355 -3.521 -50.851 1.00 96.25 205 PHE A C 1
ATOM 1578 O O . PHE A 1 205 ? 33.193 -3.333 -51.735 1.00 96.25 205 PHE A O 1
ATOM 1585 N N . ALA A 1 206 ? 31.223 -2.818 -50.792 1.00 95.06 206 ALA A N 1
ATOM 1586 C CA . ALA A 1 206 ? 30.871 -1.803 -51.779 1.00 95.06 206 ALA A CA 1
ATOM 1587 C C . ALA A 1 206 ? 31.915 -0.671 -51.822 1.00 95.06 206 ALA A C 1
ATOM 1589 O O . ALA A 1 206 ? 32.378 -0.291 -52.900 1.00 95.06 206 ALA A O 1
ATOM 1590 N N . GLU A 1 207 ? 32.367 -0.181 -50.664 1.00 94.06 207 GLU A N 1
ATOM 1591 C CA . GLU A 1 207 ? 33.375 0.879 -50.588 1.00 94.06 207 GLU A CA 1
ATOM 1592 C C . GLU A 1 207 ? 34.754 0.448 -51.100 1.00 94.06 207 GLU A C 1
ATOM 1594 O O . GLU A 1 207 ? 35.471 1.280 -51.655 1.00 94.06 207 GLU A O 1
ATOM 1599 N N . GLN A 1 208 ? 35.143 -0.824 -50.959 1.00 93.56 208 GLN A N 1
ATOM 1600 C CA . GLN A 1 208 ? 36.421 -1.308 -51.498 1.00 93.56 208 GLN A CA 1
ATOM 1601 C C . GLN A 1 208 ? 36.498 -1.139 -53.019 1.00 93.56 208 GLN A C 1
ATOM 1603 O O . GLN A 1 208 ? 37.528 -0.696 -53.529 1.00 93.56 208 GLN A O 1
ATOM 1608 N N . SER A 1 209 ? 35.404 -1.417 -53.735 1.00 88.19 209 SER A N 1
ATOM 1609 C CA . SER A 1 209 ? 35.350 -1.266 -55.195 1.00 88.19 209 SER A CA 1
ATOM 1610 C C . SER A 1 209 ? 35.535 0.191 -55.637 1.00 88.19 209 SER A C 1
ATOM 1612 O O . SER A 1 209 ? 36.327 0.484 -56.535 1.00 88.19 209 SER A O 1
ATOM 1614 N N . VAL A 1 210 ? 34.879 1.123 -54.941 1.00 91.69 210 VAL A N 1
ATOM 1615 C CA . VAL A 1 210 ? 34.975 2.560 -55.215 1.00 91.69 210 VAL A CA 1
ATOM 1616 C C . VAL A 1 210 ? 36.367 3.080 -54.870 1.00 91.69 210 VAL A C 1
ATOM 1618 O O . VAL A 1 210 ? 36.959 3.818 -55.655 1.00 91.69 210 VAL A O 1
ATOM 1621 N N . ARG A 1 211 ? 36.935 2.666 -53.730 1.00 90.38 211 ARG A N 1
ATOM 1622 C CA . ARG A 1 211 ? 38.301 3.045 -53.336 1.00 90.38 211 ARG A CA 1
ATOM 1623 C C . ARG A 1 211 ? 39.331 2.563 -54.361 1.00 90.38 211 ARG A C 1
ATOM 1625 O O . ARG A 1 211 ? 40.198 3.347 -54.735 1.00 90.38 211 ARG A O 1
ATOM 1632 N N . ALA A 1 212 ? 39.211 1.331 -54.862 1.00 89.44 212 ALA A N 1
ATOM 1633 C CA . ALA A 1 212 ? 40.094 0.803 -55.903 1.00 89.44 212 ALA A CA 1
ATOM 1634 C C . ALA A 1 212 ? 39.978 1.587 -57.224 1.00 89.44 212 ALA A C 1
ATOM 1636 O O . ALA A 1 212 ? 40.991 1.947 -57.824 1.00 89.44 212 ALA A O 1
ATOM 1637 N N . ALA A 1 213 ? 38.755 1.918 -57.652 1.00 88.25 213 ALA A N 1
ATOM 1638 C CA . ALA A 1 213 ? 38.526 2.711 -58.860 1.00 88.25 213 ALA A CA 1
ATOM 1639 C C . ALA A 1 213 ? 39.096 4.136 -58.748 1.00 88.25 213 ALA A C 1
ATOM 1641 O O . ALA A 1 213 ? 39.687 4.645 -59.702 1.00 88.25 213 ALA A O 1
ATOM 1642 N N . THR A 1 214 ? 38.949 4.774 -57.584 1.00 90.06 214 THR A N 1
ATOM 1643 C CA . THR A 1 214 ? 39.506 6.108 -57.327 1.00 90.06 214 THR A CA 1
ATOM 1644 C C . THR A 1 214 ? 41.032 6.084 -57.338 1.00 90.06 214 THR A C 1
ATOM 1646 O O . THR A 1 214 ? 41.628 6.923 -58.004 1.00 90.06 214 THR A O 1
ATOM 1649 N N . LEU A 1 215 ? 41.670 5.100 -56.692 1.00 87.44 215 LEU A N 1
ATOM 1650 C CA . LEU A 1 215 ? 43.134 4.966 -56.692 1.00 87.44 215 LEU A CA 1
ATOM 1651 C C . LEU A 1 215 ? 43.703 4.802 -58.112 1.00 87.44 215 LEU A C 1
ATOM 1653 O O . LEU A 1 215 ? 44.657 5.491 -58.466 1.00 87.44 215 LEU A O 1
ATOM 1657 N N . ASN A 1 216 ? 43.075 3.975 -58.956 1.00 85.94 216 ASN A N 1
ATOM 1658 C CA . ASN A 1 216 ? 43.508 3.780 -60.345 1.00 85.94 216 ASN A CA 1
ATOM 1659 C C . ASN A 1 216 ? 43.416 5.064 -61.190 1.00 85.94 216 ASN A C 1
ATOM 1661 O O . ASN A 1 216 ? 44.279 5.309 -62.034 1.00 85.94 216 ASN A O 1
ATOM 1665 N N . LYS A 1 217 ? 42.391 5.903 -60.970 1.00 83.81 217 LYS A N 1
ATOM 1666 C CA . LYS A 1 217 ? 42.261 7.195 -61.667 1.00 83.81 217 LYS A CA 1
ATOM 1667 C C . LYS A 1 217 ? 43.365 8.173 -61.273 1.00 83.81 217 LYS A C 1
ATOM 1669 O O . LYS A 1 217 ? 43.909 8.840 -62.149 1.00 83.81 217 LYS A O 1
ATOM 1674 N N . THR A 1 218 ? 43.717 8.243 -59.990 1.00 79.06 218 THR A N 1
ATOM 1675 C CA . THR A 1 218 ? 44.767 9.151 -59.509 1.00 79.06 218 THR A CA 1
ATOM 1676 C C . THR A 1 218 ? 46.144 8.742 -60.036 1.00 79.06 218 THR A C 1
ATOM 1678 O O . THR A 1 218 ? 46.886 9.592 -60.514 1.00 79.06 218 THR A O 1
ATOM 1681 N N . SER A 1 219 ? 46.460 7.442 -60.060 1.00 75.19 219 SER A N 1
ATOM 1682 C CA . SER A 1 219 ? 47.727 6.942 -60.619 1.00 75.19 219 SER A CA 1
ATOM 1683 C C . SER A 1 219 ? 47.863 7.157 -62.133 1.00 75.19 219 SER A C 1
ATOM 1685 O O . SER A 1 219 ? 48.974 7.294 -62.636 1.00 75.19 219 SER A O 1
ATOM 1687 N N . GLY A 1 220 ? 46.753 7.205 -62.877 1.00 68.50 220 GLY A N 1
ATOM 1688 C CA . GLY A 1 220 ? 46.766 7.520 -64.310 1.00 68.50 220 GLY A CA 1
ATOM 1689 C C . GLY A 1 220 ? 46.956 9.010 -64.624 1.00 68.50 220 GLY A C 1
ATOM 1690 O O . GLY A 1 220 ? 47.430 9.345 -65.708 1.00 68.50 220 GLY A O 1
ATOM 1691 N N . ALA A 1 221 ? 46.605 9.902 -63.693 1.00 64.44 221 ALA A N 1
ATOM 1692 C CA . ALA A 1 221 ? 46.748 11.346 -63.868 1.00 64.44 221 ALA A CA 1
ATOM 1693 C C . ALA A 1 221 ? 48.198 11.829 -63.673 1.00 64.44 221 ALA A C 1
ATOM 1695 O O . ALA A 1 221 ? 48.617 12.748 -64.370 1.00 64.44 221 ALA A O 1
ATOM 1696 N N . ASP A 1 222 ? 48.976 11.170 -62.809 1.00 63.25 222 ASP A N 1
ATOM 1697 C CA . ASP A 1 222 ? 50.373 11.539 -62.509 1.00 63.25 222 ASP A CA 1
ATOM 1698 C C . ASP A 1 222 ? 51.361 11.221 -63.654 1.00 63.25 222 ASP A C 1
ATOM 1700 O O . ASP A 1 222 ? 52.436 11.805 -63.741 1.00 63.25 222 ASP A O 1
ATOM 1704 N N . ASN A 1 223 ? 50.990 10.336 -64.590 1.00 59.06 223 ASN A N 1
ATOM 1705 C CA . ASN A 1 223 ? 51.822 9.988 -65.754 1.00 59.06 223 ASN A CA 1
ATOM 1706 C C . ASN A 1 223 ? 51.623 10.907 -66.972 1.00 59.06 223 ASN A C 1
ATOM 1708 O O . ASN A 1 223 ? 52.262 10.705 -68.006 1.00 59.06 223 ASN A O 1
ATOM 1712 N N . LYS A 1 224 ? 50.768 11.933 -66.885 1.00 57.91 224 LYS A N 1
ATOM 1713 C CA . LYS A 1 224 ? 50.772 13.025 -67.867 1.00 57.91 224 LYS A CA 1
ATOM 1714 C C . LYS A 1 224 ? 51.773 14.084 -67.421 1.00 57.91 224 LYS A C 1
ATOM 1716 O O . LYS A 1 224 ? 51.405 15.077 -66.804 1.00 57.91 224 LYS A O 1
ATOM 1721 N N . HIS A 1 225 ? 53.042 13.851 -67.755 1.00 55.19 225 HIS A N 1
ATOM 1722 C CA . HIS A 1 225 ? 54.083 14.871 -67.678 1.00 55.19 225 HIS A CA 1
ATOM 1723 C C . HIS A 1 225 ? 53.652 16.090 -68.520 1.00 55.19 225 HIS A C 1
ATOM 1725 O O . HIS A 1 225 ? 53.359 15.922 -69.709 1.00 55.19 225 HIS A O 1
ATOM 1731 N N . PRO A 1 226 ? 53.541 17.295 -67.935 1.00 59.50 226 PRO A N 1
ATOM 1732 C CA . PRO A 1 226 ? 53.151 18.491 -68.662 1.00 59.50 226 PRO A CA 1
ATOM 1733 C C . PRO A 1 226 ? 54.342 19.037 -69.458 1.00 59.50 226 PRO A C 1
ATOM 1735 O O . PRO A 1 226 ? 54.917 20.062 -69.107 1.00 59.50 226 PRO A O 1
ATOM 1738 N N . ASP A 1 227 ? 54.671 18.394 -70.576 1.00 62.03 227 ASP A N 1
ATOM 1739 C CA . ASP A 1 227 ? 55.460 19.039 -71.626 1.00 62.03 227 ASP A CA 1
ATOM 1740 C C . ASP A 1 227 ? 54.536 19.914 -72.481 1.00 62.03 227 ASP A C 1
ATOM 1742 O O . ASP A 1 227 ? 54.171 19.563 -73.603 1.00 62.03 227 ASP A O 1
ATOM 1746 N N . SER A 1 228 ? 54.113 21.058 -71.937 1.00 51.25 228 SER A N 1
ATOM 1747 C CA . SER A 1 228 ? 54.004 22.303 -72.714 1.00 51.25 228 SER A CA 1
ATOM 1748 C C . SER A 1 228 ? 53.536 23.493 -71.867 1.00 51.25 228 SER A C 1
ATOM 1750 O O . SER A 1 228 ? 52.469 23.433 -71.251 1.00 51.25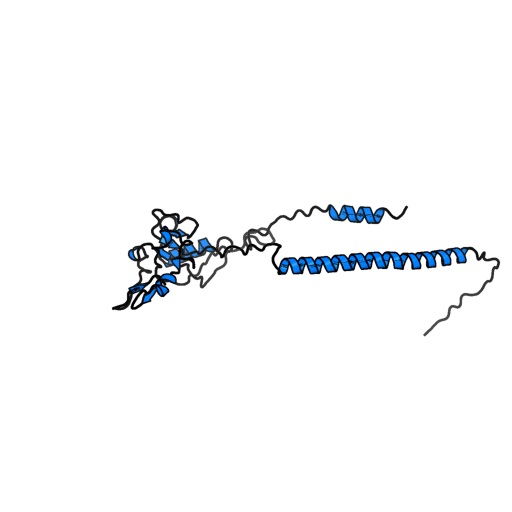 228 SER A O 1
ATOM 1752 N N . PRO A 1 229 ? 54.273 24.618 -71.898 1.00 57.91 229 PRO A N 1
ATOM 1753 C CA . PRO A 1 229 ? 53.835 25.890 -71.351 1.00 57.91 229 PRO A CA 1
ATOM 1754 C C . PRO A 1 229 ? 52.852 26.541 -72.333 1.00 57.91 229 PRO A C 1
ATOM 1756 O O . PRO A 1 229 ? 53.236 27.020 -73.397 1.00 57.91 229 PRO A O 1
ATOM 1759 N N . GLY A 1 230 ? 51.570 26.547 -71.980 1.00 50.22 230 GLY A N 1
ATOM 1760 C CA . GLY A 1 230 ? 50.517 27.210 -72.744 1.00 50.22 230 GLY A CA 1
ATOM 1761 C C . GLY A 1 230 ? 49.756 28.185 -71.862 1.00 50.22 230 GLY A C 1
ATOM 1762 O O . GLY A 1 230 ? 48.780 27.817 -71.219 1.00 50.22 230 GLY A O 1
ATOM 1763 N N . SER A 1 231 ? 50.227 29.427 -71.824 1.00 59.19 231 SER A N 1
ATOM 1764 C CA . SER A 1 231 ? 49.523 30.579 -71.268 1.00 59.19 231 SER A CA 1
ATOM 1765 C C . SER A 1 231 ? 48.121 30.719 -71.872 1.00 59.19 231 SER A C 1
ATOM 1767 O O . SER A 1 231 ? 48.001 30.918 -73.076 1.00 59.19 231 SER A O 1
ATOM 1769 N N . ALA A 1 232 ? 47.071 30.696 -71.053 1.00 53.22 232 ALA A N 1
ATOM 1770 C CA . ALA A 1 232 ? 45.787 31.328 -71.368 1.00 53.22 232 ALA A CA 1
ATOM 1771 C C . ALA A 1 232 ? 45.035 31.575 -70.051 1.00 53.22 232 ALA A C 1
ATOM 1773 O O . ALA A 1 232 ? 44.640 30.643 -69.363 1.00 53.22 232 ALA A O 1
ATOM 1774 N N . VAL A 1 233 ? 45.109 32.803 -69.540 1.00 56.81 233 VAL A N 1
ATOM 1775 C CA . VAL A 1 233 ? 44.047 33.817 -69.659 1.00 56.81 233 VAL A CA 1
ATOM 1776 C C . VAL A 1 233 ? 42.921 33.548 -68.660 1.00 56.81 233 VAL A C 1
ATOM 1778 O O . VAL A 1 233 ? 42.029 32.733 -68.857 1.00 56.81 233 VAL A O 1
ATOM 1781 N N . TYR A 1 234 ? 43.026 34.300 -67.567 1.00 49.66 234 TYR A N 1
ATOM 1782 C CA . TYR A 1 234 ? 41.938 34.720 -66.695 1.00 49.66 234 TYR A CA 1
ATOM 1783 C C . TYR A 1 234 ? 40.768 35.218 -67.564 1.00 49.66 234 TYR A C 1
ATOM 1785 O O . TYR A 1 234 ? 40.887 36.282 -68.170 1.00 49.66 234 TYR A O 1
ATOM 1793 N N . ASP A 1 235 ? 39.656 34.481 -67.632 1.00 52.44 235 ASP A N 1
ATOM 1794 C CA . ASP A 1 235 ? 38.384 35.061 -68.073 1.00 52.44 235 ASP A CA 1
ATOM 1795 C C . ASP A 1 235 ? 37.552 35.384 -66.836 1.00 52.44 235 ASP A C 1
ATOM 1797 O O . ASP A 1 235 ? 36.974 34.534 -66.155 1.00 52.44 235 ASP A O 1
ATOM 1801 N N . GLN A 1 236 ? 37.629 36.662 -66.502 1.00 59.31 236 GLN A N 1
ATOM 1802 C CA . GLN A 1 236 ? 36.924 37.333 -65.438 1.00 59.31 236 GLN A CA 1
ATOM 1803 C C . GLN A 1 236 ? 35.669 37.944 -66.070 1.00 59.31 236 GLN A C 1
ATOM 1805 O O . GLN A 1 236 ? 35.681 39.109 -66.451 1.00 59.31 236 GLN A O 1
ATOM 1810 N N . ASN A 1 237 ? 34.584 37.180 -66.195 1.00 54.09 237 ASN A N 1
ATOM 1811 C CA . ASN A 1 237 ? 33.271 37.733 -66.537 1.00 54.09 237 ASN A CA 1
ATOM 1812 C C . ASN A 1 237 ? 32.203 37.061 -65.671 1.00 54.09 237 ASN A C 1
ATOM 1814 O O . ASN A 1 237 ? 32.021 35.850 -65.724 1.00 54.09 237 ASN A O 1
ATOM 1818 N N . ARG A 1 238 ? 31.683 37.760 -64.657 1.00 50.22 238 ARG A N 1
ATOM 1819 C CA . ARG A 1 238 ? 30.709 38.874 -64.704 1.00 50.22 238 ARG A CA 1
ATOM 1820 C C . ARG A 1 238 ? 29.293 38.408 -65.009 1.00 50.22 238 ARG A C 1
ATOM 1822 O O . ARG A 1 238 ? 28.985 38.014 -66.125 1.00 50.22 238 ARG A O 1
ATOM 1829 N N . ASP A 1 239 ? 28.468 38.627 -63.992 1.00 61.50 239 ASP A N 1
ATOM 1830 C CA . ASP A 1 239 ? 27.145 39.238 -64.077 1.00 61.50 239 ASP A CA 1
ATOM 1831 C C . ASP A 1 239 ? 26.090 38.504 -64.917 1.00 61.50 239 ASP A C 1
ATOM 1833 O O . ASP A 1 239 ? 25.946 38.743 -66.117 1.00 61.50 239 ASP A O 1
ATOM 1837 N N . LYS A 1 240 ? 25.220 37.744 -64.246 1.00 51.84 240 LYS A N 1
ATOM 1838 C CA . LYS A 1 240 ? 23.894 38.219 -63.796 1.00 51.84 240 LYS A CA 1
ATOM 1839 C C . LYS A 1 240 ? 23.101 37.106 -63.120 1.00 51.84 240 LYS A C 1
ATOM 1841 O O . LYS A 1 240 ? 23.160 35.959 -63.609 1.00 51.84 240 LYS A O 1
#

Secondary structure (DSSP, 8-state):
--SSHHHHHHHHHTT---------SSTTSB-TTSPBPPPEEEEEEPPPPEEESSGGGS-GGG---PPTT-EE-TTSSEESS--HHHHTT-GGGTT--GGGS-GGGGG-EE-PPPPPEEEEEE-GGGHHHHHHHHHHHHTT-S-HHHHEEETTTT-SSSS--EEE--PPPPPP----TTSHHHHHHHHHHHHHHHHHHHHHHHHHHHHHHHHHHHHHHHHHHTT-----------------

Sequence (240 aa):
MFGLLPRVVAVLALLVTASAFQLWHDVNRYDAHGNECLYREKSDVVCSRLCVTDLSSCPTSLQPSCPDNQSFCADGECHDECTDDIQAQNPCHCSRSGSKLPSEAQNLVPCLTIPNVTIQQFHAWNSEEDIRIACGAEANITDQSKTVGVWDKNWIGGDIEAVWAECPAAPTPNYKYNESYWIATYAVNGALALLILVWSVYKGFAEQSVRAATLNKTSGADNKHPDSPGSAVYDQNRDK

Radius of gyration: 37.86 Å; chains: 1; bounding box: 89×62×96 Å